Protein AF-Q96EV8-3-F1 (afdb_monomer_lite)

Radius of gyration: 51.18 Å; chains: 1; bounding box: 115×77×152 Å

Foldseek 3Di:
DVVVVVVVVVVVVVVVVVVVVCVVVVVVVVVVVVVVVVVVVVVVVVVVVVVVVVVVVVVVVVVVVVVVVVVVVVVVVVVVVVVVVVVVVVVVVVVVVVVVVVVVVVVVVVVVVVVVVVVVVVVVQVVCCVVPVDGDPPPPDDPPPDDPPPPPPVVVVVVPPPPCPPPVVVVVCVVVVPDDDDPDDDDDDDDDDDDDDDDPDPDDDDPPPPPDDDDDDDDDDDDDDDDDDDDDDDDDDDDDDDDDDDDPPDPDDDDDDDDDDDDDDDDDDD

pLDDT: mean 75.16, std 22.06, range [35.84, 98.81]

Sequence (270 aa):
MLSAHWEKKKTSLVELQEQLQQLPALIADLESMTANLTHLEASFEEVENNLLHLEDLCGQCELERCKHMQSQQLENYKKNKRKELETFKAELDAEHAQKVLEMEHTQQMKLKERQKFFEEAFQQDMEQYLSTGYLQIAERREPIGSMSSMEVNVDMLEQMDLMDISDQEALDVFLNSGGEENTVLSPALGPESSTCQNEITLQVPNPSELRAKPPSSSSTCTDSATRDISEGGESPVVQSDEEEVQVDTALATSHTDREATPDGGEDSDS

Structure (mmCIF, N/CA/C/O backbone):
data_AF-Q96EV8-3-F1
#
_entry.id   AF-Q96EV8-3-F1
#
loop_
_atom_site.group_PDB
_atom_site.id
_atom_site.type_symbol
_atom_site.label_atom_id
_atom_site.label_alt_id
_atom_site.label_comp_id
_atom_site.label_asym_id
_atom_site.label_entity_id
_atom_site.label_seq_id
_atom_site.pdbx_PDB_ins_code
_atom_site.Cartn_x
_atom_site.Cartn_y
_atom_site.Cartn_z
_atom_site.occupancy
_atom_site.B_iso_or_equiv
_atom_site.auth_seq_id
_atom_site.auth_comp_id
_atom_site.auth_asym_id
_atom_site.auth_atom_id
_atom_site.pdbx_PDB_model_num
ATOM 1 N N . MET A 1 1 ? -58.412 -33.017 81.150 1.00 66.38 1 MET A N 1
ATOM 2 C CA . MET A 1 1 ? -58.310 -33.038 79.671 1.00 66.38 1 MET A CA 1
ATOM 3 C C . MET A 1 1 ? -58.555 -31.663 79.048 1.00 66.38 1 MET A C 1
ATOM 5 O O . MET A 1 1 ? -57.643 -31.191 78.388 1.00 66.38 1 MET A O 1
ATOM 9 N N . LEU A 1 2 ? -59.704 -30.996 79.266 1.00 76.00 2 LEU A N 1
ATOM 10 C CA . LEU A 1 2 ? -60.030 -29.711 78.604 1.00 76.00 2 LEU A CA 1
ATOM 11 C C . LEU A 1 2 ? -58.926 -28.637 78.674 1.00 76.00 2 LEU A C 1
ATOM 13 O O . LEU A 1 2 ? -58.671 -27.983 77.669 1.00 76.00 2 LEU A O 1
ATOM 17 N N . SER A 1 3 ? -58.256 -28.473 79.819 1.00 83.25 3 SER A N 1
ATOM 18 C CA . SER A 1 3 ? -57.175 -27.490 80.000 1.00 83.25 3 SER A CA 1
ATOM 19 C C . SER A 1 3 ? -56.029 -27.653 78.996 1.00 83.25 3 SER A C 1
ATOM 21 O O . SER A 1 3 ? -55.632 -26.681 78.366 1.00 83.25 3 SER A O 1
ATOM 23 N N . ALA A 1 4 ? -55.552 -28.881 78.774 1.00 87.12 4 ALA A N 1
ATOM 24 C CA . ALA A 1 4 ? -54.474 -29.163 77.823 1.00 87.12 4 ALA A CA 1
ATOM 25 C C . ALA A 1 4 ? -54.881 -28.888 76.362 1.00 87.12 4 ALA A C 1
ATOM 27 O O . ALA A 1 4 ? -54.058 -28.453 75.562 1.00 87.12 4 ALA A O 1
ATOM 28 N N . HIS A 1 5 ? -56.156 -29.096 76.012 1.00 90.38 5 HIS A N 1
ATOM 29 C CA . HIS A 1 5 ? -56.683 -28.731 74.693 1.00 90.38 5 HIS A CA 1
ATOM 30 C C . HIS A 1 5 ? -56.767 -27.205 74.512 1.00 90.38 5 HIS A C 1
ATOM 32 O O . HIS A 1 5 ? -56.438 -26.701 73.439 1.00 90.38 5 HIS A O 1
ATOM 38 N N . TRP A 1 6 ? -57.173 -26.466 75.549 1.00 88.81 6 TRP A N 1
ATOM 39 C CA . TRP A 1 6 ? -57.206 -25.001 75.512 1.00 88.81 6 TRP A CA 1
ATOM 40 C C . TRP A 1 6 ? -55.812 -24.382 75.432 1.00 88.81 6 TRP A C 1
ATOM 42 O O . TRP A 1 6 ? -55.598 -23.524 74.580 1.00 88.81 6 TRP A O 1
ATOM 52 N N . GLU A 1 7 ? -54.852 -24.857 76.229 1.00 91.88 7 GLU A N 1
ATOM 53 C CA . GLU A 1 7 ? -53.462 -24.401 76.121 1.00 91.88 7 GLU A CA 1
ATOM 54 C C . GLU A 1 7 ? -52.861 -24.748 74.752 1.00 91.88 7 GLU A C 1
ATOM 56 O O . GLU A 1 7 ? -52.291 -23.865 74.124 1.00 91.88 7 GLU A O 1
ATOM 61 N N . LYS A 1 8 ? -53.097 -25.949 74.194 1.00 92.75 8 LYS A N 1
ATOM 62 C CA . LYS A 1 8 ? -52.648 -26.268 72.823 1.00 92.75 8 LYS A CA 1
ATOM 63 C C . LYS A 1 8 ? -53.270 -25.354 71.755 1.00 92.75 8 LYS A C 1
ATOM 65 O O . LYS A 1 8 ? -52.592 -24.971 70.810 1.00 92.75 8 LYS A O 1
ATOM 70 N N . LYS A 1 9 ? -54.551 -24.980 71.879 1.00 92.50 9 LYS A N 1
ATOM 71 C CA . LYS A 1 9 ? -55.158 -23.997 70.959 1.00 92.50 9 LYS A CA 1
ATOM 72 C C . LYS A 1 9 ? -54.581 -22.591 71.135 1.00 92.50 9 LYS A C 1
ATOM 74 O O . LYS A 1 9 ? -54.498 -21.854 70.159 1.00 92.50 9 LYS A O 1
ATOM 79 N N . LYS A 1 10 ? -54.192 -22.226 72.356 1.00 92.81 10 LYS A N 1
ATOM 80 C CA . LYS A 1 10 ? -53.565 -20.944 72.686 1.00 92.81 10 LYS A CA 1
ATOM 81 C C . LYS A 1 10 ? -52.127 -20.863 72.170 1.00 92.81 10 LYS A C 1
ATOM 83 O O . LYS A 1 10 ? -51.798 -19.844 71.575 1.00 92.81 10 LYS A O 1
ATOM 88 N N . THR A 1 11 ? -51.307 -21.912 72.306 1.00 93.94 11 THR A N 1
ATOM 89 C CA . THR A 1 11 ? -49.956 -21.918 71.710 1.00 93.94 11 THR A CA 1
ATOM 90 C C . THR A 1 11 ? -50.037 -21.823 70.193 1.00 93.94 11 THR A C 1
ATOM 92 O O . THR A 1 11 ? -49.449 -20.908 69.637 1.00 93.94 11 THR A O 1
ATOM 95 N N . SER A 1 12 ? -50.880 -22.622 69.527 1.00 94.19 12 SER A N 1
ATOM 96 C CA . SER A 1 12 ? -51.013 -22.541 68.064 1.00 94.19 12 SER A CA 1
ATOM 97 C C . SER A 1 12 ? -51.658 -21.256 67.535 1.00 94.19 12 SER A C 1
ATOM 99 O O . SER A 1 12 ? -51.466 -20.923 66.369 1.00 94.19 12 SER A O 1
ATOM 101 N N . LEU A 1 13 ? -52.371 -20.490 68.368 1.00 94.62 13 LEU A N 1
ATOM 102 C CA . LEU A 1 13 ? -52.785 -19.128 68.016 1.00 94.62 13 LEU A CA 1
ATOM 103 C C . LEU A 1 13 ? -51.623 -18.126 68.141 1.00 94.62 13 LEU A C 1
ATOM 105 O O . LEU A 1 13 ? -51.517 -17.232 67.309 1.00 94.62 13 LEU A O 1
ATOM 109 N N . VAL A 1 14 ? -50.748 -18.283 69.140 1.00 94.50 14 VAL A N 1
ATOM 110 C CA . VAL A 1 14 ? -49.535 -17.458 69.298 1.00 94.50 14 VAL A CA 1
ATOM 111 C C . VAL A 1 14 ? -48.507 -17.775 68.205 1.00 94.50 14 VAL A C 1
ATOM 113 O O . VAL A 1 14 ? -47.985 -16.848 67.600 1.00 94.50 14 VAL A O 1
ATOM 116 N N . GLU A 1 15 ? -48.294 -19.054 67.883 1.00 94.94 15 GLU A N 1
ATOM 117 C CA . GLU A 1 15 ? -47.466 -19.521 66.755 1.00 94.94 15 GLU A CA 1
ATOM 118 C C . GLU A 1 15 ? -47.944 -18.890 65.429 1.00 94.94 15 GLU A C 1
ATOM 120 O O . GLU A 1 15 ? -47.148 -18.345 64.666 1.00 94.94 15 GLU A O 1
ATOM 125 N N . LEU A 1 16 ? -49.262 -18.891 65.178 1.00 94.69 16 LEU A N 1
ATOM 126 C CA . LEU A 1 16 ? -49.857 -18.259 63.996 1.00 94.69 16 LEU A CA 1
ATOM 127 C C . LEU A 1 16 ? -49.739 -16.725 64.020 1.00 94.69 16 LEU A C 1
ATOM 129 O O . LEU A 1 16 ? -49.524 -16.114 62.975 1.00 94.69 16 LEU A O 1
ATOM 133 N N . GLN A 1 17 ? -49.871 -16.092 65.190 1.00 93.50 17 GLN A N 1
ATOM 134 C CA . GLN A 1 17 ? -49.680 -14.647 65.341 1.00 93.50 17 GLN A CA 1
ATOM 135 C C . GLN A 1 17 ? -48.226 -14.246 65.051 1.00 93.50 17 GLN A C 1
ATOM 137 O O . GLN A 1 17 ? -48.007 -13.251 64.366 1.00 93.50 17 GLN A O 1
ATOM 142 N N . GLU A 1 18 ? -47.247 -15.016 65.529 1.00 93.31 18 GLU A N 1
ATOM 143 C CA . GLU A 1 18 ? -45.822 -14.787 65.277 1.00 93.31 18 GLU A CA 1
ATOM 144 C C . GLU A 1 18 ? -45.497 -14.903 63.780 1.00 93.31 18 GLU A C 1
ATOM 146 O O . GLU A 1 18 ? -44.878 -14.003 63.214 1.00 93.31 18 GLU A O 1
ATOM 151 N N . GLN A 1 19 ? -46.008 -15.940 63.105 1.00 93.06 19 GLN A N 1
ATOM 152 C CA . GLN A 1 19 ? -45.899 -16.084 61.647 1.00 93.06 19 GLN A CA 1
ATOM 153 C C . GLN A 1 19 ? -46.538 -14.905 60.897 1.00 93.06 19 GLN A C 1
ATOM 155 O O . GLN A 1 19 ? -45.947 -14.360 59.965 1.00 93.06 19 GLN A O 1
ATOM 160 N N . LEU A 1 20 ? -47.728 -14.462 61.315 1.00 93.94 20 LEU A N 1
ATOM 161 C CA . LEU A 1 20 ? -48.423 -13.338 60.683 1.00 93.94 20 LEU A CA 1
ATOM 162 C C . LEU A 1 20 ? -47.726 -11.991 60.959 1.00 93.94 20 LEU A C 1
ATOM 164 O O . LEU A 1 20 ? -47.801 -11.081 60.136 1.00 93.94 20 LEU A O 1
ATOM 168 N N . GLN A 1 21 ? -46.980 -11.881 62.061 1.00 93.50 21 GLN A N 1
ATOM 169 C CA . GLN A 1 21 ? -46.144 -10.724 62.390 1.00 93.50 21 GLN A CA 1
ATOM 170 C C . GLN A 1 21 ? -44.820 -10.681 61.597 1.00 93.50 21 GLN A C 1
ATOM 172 O O . GLN A 1 21 ? -44.221 -9.613 61.492 1.00 93.50 21 GLN A O 1
ATOM 177 N N . GLN A 1 22 ? -44.390 -11.791 60.983 1.00 93.88 22 GLN A N 1
ATOM 178 C CA . GLN A 1 22 ? -43.258 -11.825 60.041 1.00 93.88 22 GLN A CA 1
ATOM 179 C C . GLN A 1 22 ? -43.651 -11.396 58.614 1.00 93.88 22 GLN A C 1
ATOM 181 O O . GLN A 1 22 ? -42.792 -10.969 57.843 1.00 93.88 22 GLN A O 1
ATOM 186 N N . LEU A 1 23 ? -44.942 -11.450 58.259 1.00 93.19 23 LEU A N 1
ATOM 187 C CA . LEU A 1 23 ? -45.432 -11.129 56.911 1.00 93.19 23 LEU A CA 1
ATOM 188 C C . LEU A 1 23 ? -45.020 -9.729 56.392 1.00 93.19 23 LEU A C 1
ATOM 190 O O . LEU A 1 23 ? -44.647 -9.647 55.224 1.00 93.19 23 LEU A O 1
ATOM 194 N N . PRO A 1 24 ? -45.010 -8.640 57.193 1.00 95.81 24 PRO A N 1
ATOM 195 C CA . PRO A 1 24 ? -44.548 -7.332 56.719 1.00 95.81 24 PRO A CA 1
ATOM 196 C C . PRO A 1 24 ? -43.056 -7.291 56.360 1.00 95.81 24 PRO A C 1
ATOM 198 O O . PRO A 1 24 ? -42.678 -6.545 55.463 1.00 95.81 24 PRO A O 1
ATOM 201 N N . ALA A 1 25 ? -42.215 -8.096 57.022 1.00 95.62 25 ALA A N 1
ATOM 202 C CA . ALA A 1 25 ? -40.797 -8.199 56.676 1.00 95.62 25 ALA A CA 1
ATOM 203 C C . ALA A 1 25 ? -40.619 -8.924 55.335 1.00 95.62 25 ALA A C 1
ATOM 205 O O . ALA A 1 25 ? -39.947 -8.408 54.452 1.00 95.62 25 ALA A O 1
ATOM 206 N N . LEU A 1 26 ? -41.331 -10.041 55.134 1.00 96.25 26 LEU A N 1
ATOM 207 C CA . LEU A 1 26 ? -41.343 -10.764 53.856 1.00 96.25 26 LEU A CA 1
ATOM 208 C C . LEU A 1 26 ? -41.847 -9.895 52.687 1.00 96.25 26 LEU A C 1
ATOM 210 O O . LEU A 1 26 ? -41.370 -10.042 51.564 1.00 96.25 26 LEU A O 1
ATOM 214 N N . ILE A 1 27 ? -42.798 -8.988 52.939 1.00 96.94 27 ILE A N 1
ATOM 215 C CA . ILE A 1 27 ? -43.254 -8.007 51.943 1.00 96.94 27 ILE A CA 1
ATOM 216 C C . ILE A 1 27 ? -42.141 -6.998 51.631 1.00 96.94 27 ILE A C 1
ATOM 218 O O . ILE A 1 27 ? -41.842 -6.803 50.459 1.00 96.94 27 ILE A O 1
ATOM 222 N N . ALA A 1 28 ? -41.477 -6.425 52.640 1.00 97.69 28 ALA A N 1
ATOM 223 C CA . ALA A 1 28 ? -40.367 -5.489 52.430 1.00 97.69 28 ALA A CA 1
ATOM 224 C C . ALA A 1 28 ? -39.162 -6.136 51.708 1.00 97.69 28 ALA A C 1
ATOM 226 O O . ALA A 1 28 ? -38.553 -5.511 50.838 1.00 97.69 28 ALA A O 1
ATOM 227 N N . ASP A 1 29 ? -38.852 -7.401 52.009 1.00 97.94 29 ASP A N 1
ATOM 228 C CA . ASP A 1 29 ? -37.825 -8.183 51.309 1.00 97.94 29 ASP A CA 1
ATOM 229 C C . ASP A 1 29 ? -38.204 -8.412 49.832 1.00 97.94 29 ASP A C 1
ATOM 231 O O . ASP A 1 29 ? -37.359 -8.301 48.942 1.00 97.94 29 ASP A O 1
ATOM 235 N N . LEU A 1 30 ? -39.486 -8.680 49.547 1.00 97.88 30 LEU A N 1
ATOM 236 C CA . LEU A 1 30 ? -40.006 -8.851 48.186 1.00 97.88 30 LEU A CA 1
ATOM 237 C C . LEU A 1 30 ? -40.039 -7.524 47.410 1.00 97.88 30 LEU A C 1
ATOM 239 O O . LEU A 1 30 ? -39.675 -7.499 46.234 1.00 97.88 30 LEU A O 1
ATOM 243 N N . GLU A 1 31 ? -40.415 -6.419 48.054 1.00 98.06 31 GLU A N 1
ATOM 244 C CA . GLU A 1 31 ? -40.346 -5.064 47.491 1.00 98.06 31 GLU A CA 1
ATOM 245 C C . GLU A 1 31 ? -38.894 -4.678 47.164 1.00 98.06 31 GLU A C 1
ATOM 247 O O . GLU A 1 31 ? -38.618 -4.203 46.060 1.00 98.06 31 GLU A O 1
ATOM 252 N N . SER A 1 32 ? -37.944 -4.972 48.060 1.00 98.31 32 SER A N 1
ATOM 253 C CA . SER A 1 32 ? -36.510 -4.769 47.815 1.00 98.31 32 SER A CA 1
ATOM 254 C C . SER A 1 32 ? -35.991 -5.641 46.667 1.00 98.31 32 SER A C 1
ATOM 256 O O . SER A 1 32 ? -35.314 -5.136 45.774 1.00 98.31 32 SER A O 1
ATOM 258 N N . MET A 1 33 ? -36.351 -6.928 46.629 1.00 98.25 33 MET A N 1
ATOM 259 C CA . MET A 1 33 ? -36.002 -7.828 45.524 1.00 98.25 33 MET A CA 1
ATOM 260 C C . MET A 1 33 ? -36.583 -7.346 44.185 1.00 98.25 33 MET A C 1
ATOM 262 O O . MET A 1 33 ? -35.906 -7.436 43.164 1.00 98.25 33 MET A O 1
ATOM 266 N N . THR A 1 34 ? -37.794 -6.784 44.191 1.00 98.25 34 THR A N 1
ATOM 267 C CA . THR A 1 34 ? -38.434 -6.206 42.997 1.00 98.25 34 THR A CA 1
ATOM 268 C C . THR A 1 34 ? -37.695 -4.952 42.522 1.00 98.25 34 THR A C 1
ATOM 270 O O . THR A 1 34 ? -37.415 -4.831 41.334 1.00 98.25 34 THR A O 1
ATOM 273 N N . ALA A 1 35 ? -37.309 -4.052 43.432 1.00 98.44 35 ALA A N 1
ATOM 274 C CA . ALA A 1 35 ? -36.514 -2.867 43.094 1.00 98.44 35 ALA A CA 1
ATOM 275 C C . ALA A 1 35 ? -35.108 -3.223 42.570 1.00 98.44 35 ALA A C 1
ATOM 277 O O . ALA A 1 35 ? -34.605 -2.592 41.641 1.00 98.44 35 ALA A O 1
ATOM 278 N N . ASN A 1 36 ? -34.481 -4.263 43.128 1.00 98.50 36 ASN A N 1
ATOM 279 C CA . ASN A 1 36 ? -33.204 -4.779 42.633 1.00 98.50 36 ASN A CA 1
ATOM 280 C C . ASN A 1 36 ? -33.344 -5.387 41.227 1.00 98.50 36 ASN A C 1
ATOM 282 O O . ASN A 1 36 ? -32.441 -5.223 40.409 1.00 98.50 36 ASN A O 1
ATOM 286 N N . LEU A 1 37 ? -34.465 -6.059 40.931 1.00 98.31 37 LEU A N 1
ATOM 287 C CA . LEU A 1 37 ? -34.742 -6.598 39.599 1.00 98.31 37 LEU A CA 1
ATOM 288 C C . LEU A 1 37 ? -34.921 -5.479 38.565 1.00 98.31 37 LEU A C 1
ATOM 290 O O . LEU A 1 37 ? -34.265 -5.528 37.532 1.00 98.31 37 LEU A O 1
ATOM 294 N N . THR A 1 38 ? -35.708 -4.439 38.857 1.00 98.06 38 THR A N 1
ATOM 295 C CA . THR A 1 38 ? -35.917 -3.330 37.905 1.00 98.06 38 THR A CA 1
ATOM 296 C C . THR A 1 38 ? -34.657 -2.493 37.671 1.00 98.06 38 THR A C 1
ATOM 298 O O . THR A 1 38 ? -34.423 -2.029 36.556 1.00 98.06 38 THR A O 1
ATOM 301 N N . HIS A 1 39 ? -33.789 -2.345 38.680 1.00 98.50 39 HIS A N 1
ATOM 302 C CA . HIS A 1 39 ? -32.448 -1.782 38.480 1.00 98.50 39 HIS A CA 1
ATOM 303 C C . HIS A 1 39 ? -31.584 -2.688 37.587 1.00 98.50 39 HIS A C 1
ATOM 305 O O . HIS A 1 39 ? -30.839 -2.196 36.738 1.00 98.50 39 HIS A O 1
ATOM 311 N N . LEU A 1 40 ? -31.639 -4.007 37.787 1.00 98.56 40 LEU A N 1
ATOM 312 C CA . LEU A 1 40 ? -30.861 -4.959 36.998 1.00 98.56 40 LEU A CA 1
ATOM 313 C C . LEU A 1 40 ? -31.311 -4.963 35.527 1.00 98.56 40 LEU A C 1
ATOM 315 O O . LEU A 1 40 ? -30.459 -4.907 34.643 1.00 98.56 40 LEU A O 1
ATOM 319 N N . GLU A 1 41 ? -32.621 -4.938 35.274 1.00 98.38 41 GLU A N 1
ATOM 320 C CA . GLU A 1 41 ? -33.228 -4.790 33.943 1.00 98.38 41 GLU A CA 1
ATOM 321 C C . GLU A 1 41 ? -32.722 -3.522 33.232 1.00 98.38 41 GLU A C 1
ATOM 323 O O . GLU A 1 41 ? -32.172 -3.620 32.136 1.00 98.38 41 GLU A O 1
ATOM 328 N N . ALA A 1 42 ? -32.785 -2.356 33.888 1.00 98.44 42 ALA A N 1
ATOM 329 C CA . ALA A 1 42 ? -32.265 -1.103 33.329 1.00 98.44 42 ALA A CA 1
ATOM 330 C C . ALA A 1 42 ? -30.745 -1.146 33.059 1.00 98.44 42 ALA A C 1
ATOM 332 O O . ALA A 1 42 ? -30.272 -0.604 32.061 1.00 98.44 42 ALA A O 1
ATOM 333 N N . SER A 1 43 ? -29.965 -1.822 33.913 1.00 98.56 43 SER A N 1
ATOM 334 C CA . SER A 1 43 ? -28.519 -1.981 33.688 1.00 98.56 43 SER A CA 1
ATOM 335 C C . SER A 1 43 ? -28.182 -2.949 32.546 1.00 98.56 43 SER A C 1
ATOM 337 O O . SER A 1 43 ? -27.147 -2.788 31.903 1.00 98.56 43 SER A O 1
ATOM 339 N N . PHE A 1 44 ? -29.051 -3.923 32.247 1.00 98.62 44 PHE A N 1
ATOM 340 C CA . PHE A 1 44 ? -28.909 -4.744 31.045 1.00 98.62 44 PHE A CA 1
ATOM 341 C C . PHE A 1 44 ? -29.250 -3.946 29.784 1.00 98.62 44 PHE A C 1
ATOM 343 O O . PHE A 1 44 ? -28.488 -4.021 28.825 1.00 98.62 44 PHE A O 1
ATOM 350 N N . GLU A 1 45 ? -30.298 -3.116 29.805 1.00 98.44 45 GLU A N 1
ATOM 351 C CA . GLU A 1 45 ? -30.620 -2.203 28.696 1.00 98.44 45 GLU A CA 1
ATOM 352 C C . GLU A 1 45 ? -29.452 -1.237 28.401 1.00 98.44 45 GLU A C 1
ATOM 354 O O . GLU A 1 45 ? -29.089 -1.035 27.240 1.00 98.44 45 GLU A O 1
ATOM 359 N N . GLU A 1 46 ? -28.785 -0.698 29.429 1.00 98.62 46 GLU A N 1
ATOM 360 C CA . GLU A 1 46 ? -27.565 0.108 29.253 1.00 98.62 46 GLU A CA 1
ATOM 361 C C . GLU A 1 46 ? -26.419 -0.700 28.608 1.00 98.62 46 GLU A C 1
ATOM 363 O O . GLU A 1 46 ? -25.747 -0.208 27.698 1.00 98.62 46 GLU A O 1
ATOM 368 N N . VAL A 1 47 ? -26.190 -1.945 29.038 1.00 98.81 47 VAL A N 1
ATOM 369 C CA . VAL A 1 47 ? -25.141 -2.816 28.472 1.00 98.81 47 VAL A CA 1
ATOM 370 C C . VAL A 1 47 ? -25.445 -3.217 27.025 1.00 98.81 47 VAL A C 1
ATOM 372 O O . VAL A 1 47 ? -24.528 -3.232 26.204 1.00 98.81 47 VAL A O 1
ATOM 375 N N . GLU A 1 48 ? -26.705 -3.489 26.682 1.00 98.56 48 GLU A N 1
ATOM 376 C CA . GLU A 1 48 ? -27.129 -3.788 25.309 1.00 98.56 48 GLU A CA 1
ATOM 377 C C . GLU A 1 48 ? -26.909 -2.582 24.385 1.00 98.56 48 GLU A C 1
ATOM 379 O O . GLU A 1 48 ? -26.266 -2.721 23.345 1.00 98.56 48 GLU A O 1
ATOM 384 N N . ASN A 1 49 ? -27.322 -1.376 24.794 1.00 98.62 49 ASN A N 1
ATOM 385 C CA . ASN A 1 49 ? -27.067 -0.148 24.027 1.00 98.62 49 ASN A CA 1
ATOM 386 C C . ASN A 1 49 ? -25.560 0.119 23.826 1.00 98.62 49 ASN A C 1
ATOM 388 O O . ASN A 1 49 ? -25.132 0.479 22.727 1.00 98.62 49 ASN A O 1
ATOM 392 N N . ASN A 1 50 ? -24.735 -0.104 24.857 1.00 98.75 50 ASN A N 1
ATOM 393 C CA . ASN A 1 50 ? -23.276 0.005 24.741 1.00 98.75 50 ASN A CA 1
ATOM 394 C C . ASN A 1 50 ? -22.672 -1.053 23.796 1.00 98.75 50 ASN A C 1
ATOM 396 O O . ASN A 1 50 ? -21.680 -0.768 23.123 1.00 98.75 50 ASN A O 1
ATOM 400 N N . LEU A 1 51 ? -23.256 -2.254 23.722 1.00 98.81 51 LEU A N 1
ATOM 401 C CA . LEU A 1 51 ? -22.808 -3.314 22.816 1.00 98.81 51 LEU A CA 1
ATOM 402 C C . LEU A 1 51 ? -23.139 -2.996 21.350 1.00 98.81 51 LEU A C 1
ATOM 404 O O . LEU A 1 51 ? -22.269 -3.179 20.500 1.00 98.81 51 LEU A O 1
ATOM 408 N N . LEU A 1 52 ? -24.330 -2.456 21.059 1.00 98.56 52 LEU A N 1
ATOM 409 C CA . LEU A 1 52 ? -24.677 -1.970 19.714 1.00 98.56 52 LEU A CA 1
ATOM 410 C C . LEU A 1 52 ? -23.724 -0.849 19.267 1.00 98.56 52 LEU A C 1
ATOM 412 O O . LEU A 1 52 ? -23.166 -0.905 18.174 1.00 98.56 52 LEU A O 1
ATOM 416 N N . HIS A 1 53 ? -23.463 0.133 20.136 1.00 98.56 53 HIS A N 1
ATOM 417 C CA . HIS A 1 53 ? -22.519 1.215 19.838 1.00 98.56 53 HIS A CA 1
ATOM 418 C C . HIS A 1 53 ? -21.082 0.701 19.604 1.00 98.56 53 HIS A C 1
ATOM 420 O O . HIS A 1 53 ? -20.354 1.239 18.769 1.00 98.56 53 HIS A O 1
ATOM 426 N N . LEU A 1 54 ? -20.664 -0.364 20.298 1.00 98.56 54 LEU A N 1
ATOM 427 C CA . LEU A 1 54 ? -19.377 -1.018 20.047 1.00 98.56 54 LEU A CA 1
ATOM 428 C C . LEU A 1 54 ? -19.345 -1.737 18.686 1.00 98.56 54 LEU A C 1
ATOM 430 O O . LEU A 1 54 ? -18.326 -1.668 18.000 1.00 98.56 54 LEU A O 1
ATOM 434 N N . GLU A 1 55 ? -20.439 -2.385 18.275 1.00 98.56 55 GLU A N 1
ATOM 435 C CA . GLU A 1 55 ? -20.571 -3.005 16.949 1.00 98.56 55 GLU A CA 1
ATOM 436 C C . GLU A 1 55 ? -20.487 -1.953 15.825 1.00 98.56 55 GLU A C 1
ATOM 438 O O . GLU A 1 55 ? -19.701 -2.125 14.888 1.00 98.56 55 GLU A O 1
ATOM 443 N N . ASP A 1 56 ? -21.173 -0.813 15.975 1.00 98.44 56 ASP A N 1
ATOM 444 C CA . ASP A 1 56 ? -21.076 0.336 15.060 1.00 98.44 56 ASP A CA 1
ATOM 445 C C . ASP A 1 56 ? -19.637 0.877 14.948 1.00 98.44 56 ASP A C 1
ATOM 447 O O . ASP A 1 56 ? -19.151 1.145 13.843 1.00 98.44 56 ASP A O 1
ATOM 451 N N . LEU A 1 57 ? -18.925 1.027 16.073 1.00 98.69 57 LEU A N 1
ATOM 452 C CA . LEU A 1 57 ? -17.525 1.477 16.082 1.00 98.69 57 LEU A CA 1
ATOM 453 C C . LEU A 1 57 ? -16.582 0.458 15.427 1.00 98.69 57 LEU A C 1
ATOM 455 O O . LEU A 1 57 ? -15.655 0.848 14.710 1.00 98.69 57 LEU A O 1
ATOM 459 N N . CYS A 1 58 ? -16.813 -0.841 15.634 1.00 98.50 58 CYS A N 1
ATOM 460 C CA . CYS A 1 58 ? -16.073 -1.899 14.949 1.00 98.50 58 CYS A CA 1
ATOM 461 C C . CYS A 1 58 ? -16.298 -1.842 13.430 1.00 98.50 58 CYS A C 1
ATOM 463 O O . CYS A 1 58 ? -15.319 -1.842 12.679 1.00 98.50 58 CYS A O 1
ATOM 465 N N . GLY A 1 59 ? -17.547 -1.701 12.975 1.00 98.38 59 GLY A N 1
ATOM 466 C CA . GLY A 1 59 ? -17.881 -1.556 11.553 1.00 98.38 59 GLY A CA 1
ATOM 467 C C . GLY A 1 59 ? -17.226 -0.331 10.903 1.00 98.38 59 GLY A C 1
ATOM 468 O O . GLY A 1 59 ? -16.642 -0.437 9.822 1.00 98.38 59 GLY A O 1
ATOM 469 N N . GLN A 1 60 ? -17.233 0.819 11.585 1.00 98.62 60 GLN A N 1
ATOM 470 C CA . GLN A 1 60 ? -16.551 2.039 11.125 1.00 98.62 60 GLN A CA 1
ATOM 471 C C . GLN A 1 60 ? -15.025 1.863 11.039 1.00 98.62 60 GLN A C 1
ATOM 473 O O . GLN A 1 60 ? -14.403 2.281 10.058 1.00 98.62 60 GLN A O 1
ATOM 478 N N . CYS A 1 61 ? -14.416 1.205 12.030 1.00 98.31 61 CYS A N 1
ATOM 479 C CA . CYS A 1 61 ? -12.982 0.911 12.047 1.00 98.31 61 CYS A CA 1
ATOM 480 C C . CYS A 1 61 ? -12.573 -0.018 10.889 1.00 98.31 61 CYS A C 1
ATOM 482 O O . CYS A 1 61 ? -11.569 0.223 10.212 1.00 98.31 61 CYS A O 1
ATOM 484 N N . GLU A 1 62 ? -13.369 -1.053 10.602 1.00 98.38 62 GLU A N 1
ATOM 485 C CA . GLU A 1 62 ? -13.123 -1.936 9.460 1.00 98.38 62 GLU A CA 1
ATOM 486 C C . GLU A 1 62 ? -13.324 -1.237 8.112 1.00 98.38 62 GLU A C 1
ATOM 488 O O . GLU A 1 62 ? -12.524 -1.456 7.198 1.00 98.38 62 GLU A O 1
ATOM 493 N N . LEU A 1 63 ? -14.320 -0.354 7.992 1.00 98.38 63 LEU A N 1
ATOM 494 C CA . LEU A 1 63 ? -14.559 0.437 6.783 1.00 98.38 63 LEU A CA 1
ATOM 495 C C . LEU A 1 63 ? -13.371 1.355 6.455 1.00 98.38 63 LEU A C 1
ATOM 497 O O . LEU A 1 63 ? -12.852 1.307 5.336 1.00 98.38 63 LEU A O 1
ATOM 501 N N . GLU A 1 64 ? -12.887 2.142 7.422 1.00 98.56 64 GLU A N 1
ATOM 502 C CA . GLU A 1 64 ? -11.718 3.011 7.217 1.00 98.56 64 GLU A CA 1
ATOM 503 C C . GLU A 1 64 ? -10.436 2.200 6.961 1.00 98.56 64 GLU A C 1
ATOM 505 O O . GLU A 1 64 ? -9.637 2.574 6.099 1.00 98.56 64 GLU A O 1
ATOM 510 N N . ARG A 1 65 ? -10.263 1.0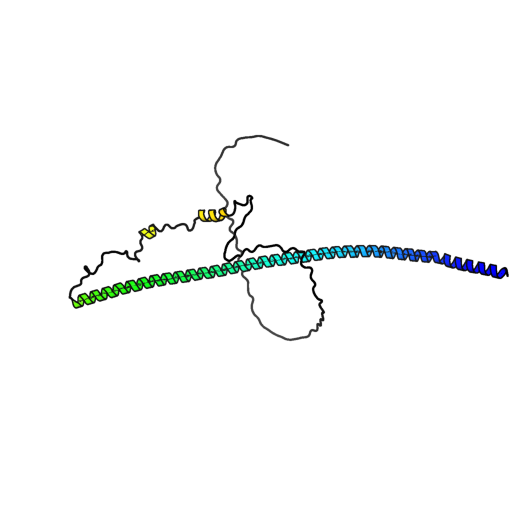36 7.606 1.00 98.50 65 ARG A N 1
ATOM 511 C CA . ARG A 1 65 ? -9.153 0.107 7.315 1.00 98.50 65 ARG A CA 1
ATOM 512 C C . ARG A 1 65 ? -9.190 -0.396 5.866 1.00 98.50 65 ARG A C 1
ATOM 514 O O . ARG A 1 65 ? -8.148 -0.439 5.210 1.00 98.50 65 ARG A O 1
ATOM 521 N N . CYS A 1 66 ? -10.363 -0.766 5.353 1.00 98.44 66 CYS A N 1
ATOM 522 C CA . CYS A 1 66 ? -10.536 -1.226 3.971 1.00 98.44 66 CYS A CA 1
ATOM 523 C C . CYS A 1 66 ? -10.307 -0.095 2.954 1.00 98.44 66 CYS A C 1
ATOM 525 O O . CYS A 1 66 ? -9.575 -0.278 1.982 1.00 98.44 66 CYS A O 1
ATOM 527 N N . LYS A 1 67 ? -10.847 1.098 3.221 1.00 98.62 67 LYS A N 1
ATOM 528 C CA . LYS A 1 67 ? -10.634 2.326 2.436 1.00 98.62 67 LYS A CA 1
ATOM 529 C C . LYS A 1 67 ? -9.155 2.733 2.383 1.00 98.62 67 LYS A C 1
ATOM 531 O O . LYS A 1 67 ? -8.642 3.042 1.308 1.00 98.62 67 LYS A O 1
ATOM 536 N N . HIS A 1 68 ? -8.444 2.679 3.512 1.00 98.50 68 HIS A N 1
ATOM 537 C CA . HIS A 1 68 ? -7.003 2.944 3.567 1.00 98.50 68 HIS A CA 1
ATOM 538 C C . HIS A 1 68 ? -6.203 1.916 2.751 1.00 98.50 68 HIS A C 1
ATOM 540 O O . HIS A 1 68 ? -5.354 2.303 1.948 1.00 98.50 68 HIS A O 1
ATOM 546 N N . MET A 1 69 ? -6.521 0.622 2.887 1.00 98.56 69 MET A N 1
ATOM 547 C CA . MET A 1 69 ? -5.903 -0.455 2.103 1.00 98.56 69 MET A CA 1
ATOM 548 C C . MET A 1 69 ? -6.099 -0.250 0.591 1.00 98.56 69 MET A C 1
ATOM 550 O O . MET A 1 69 ? -5.135 -0.322 -0.168 1.00 98.56 69 MET A O 1
ATOM 554 N N . GLN A 1 70 ? -7.320 0.069 0.148 1.00 98.50 70 GLN A N 1
ATOM 555 C CA . GLN A 1 70 ? -7.619 0.328 -1.264 1.00 98.50 70 GLN A CA 1
ATOM 556 C C . GLN A 1 70 ? -6.883 1.573 -1.791 1.00 98.50 70 GLN A C 1
ATOM 558 O O . GLN A 1 70 ? -6.337 1.549 -2.895 1.00 98.50 70 GLN A O 1
ATOM 563 N N . SER A 1 71 ? -6.816 2.644 -0.992 1.00 98.25 71 SER A N 1
ATOM 564 C CA . SER A 1 71 ? -6.064 3.858 -1.332 1.00 98.25 71 SER A CA 1
ATOM 565 C C . SER A 1 71 ? -4.568 3.563 -1.508 1.00 98.25 71 SER A C 1
ATOM 567 O O . SER A 1 71 ? -3.981 3.912 -2.532 1.00 98.25 71 SER A O 1
ATOM 569 N N . GLN A 1 72 ? -3.969 2.819 -0.571 1.00 98.56 72 GLN A N 1
ATOM 570 C CA . GLN A 1 72 ? -2.567 2.399 -0.635 1.00 98.56 72 GLN A CA 1
ATOM 571 C C . GLN A 1 72 ? -2.286 1.468 -1.829 1.00 98.56 72 GLN A C 1
ATOM 573 O O . GLN A 1 72 ? -1.235 1.577 -2.464 1.00 98.56 72 GLN A O 1
ATOM 578 N N . GLN A 1 73 ? -3.210 0.568 -2.178 1.00 98.50 73 GLN A N 1
ATOM 579 C CA . GLN A 1 73 ? -3.101 -0.261 -3.386 1.00 98.50 73 GLN A CA 1
ATOM 580 C C . GLN A 1 73 ? -3.103 0.595 -4.661 1.00 98.50 73 GLN A C 1
ATOM 582 O O . GLN A 1 73 ? -2.254 0.398 -5.533 1.00 98.50 73 GLN A O 1
ATOM 587 N N . LEU A 1 74 ? -3.999 1.584 -4.754 1.00 98.50 74 LEU A N 1
ATOM 588 C CA . LEU A 1 74 ? -4.075 2.499 -5.896 1.00 98.50 74 LEU A CA 1
ATOM 589 C C . LEU A 1 74 ? -2.842 3.413 -6.000 1.00 98.50 74 LEU A C 1
ATOM 591 O O . LEU A 1 74 ? -2.351 3.653 -7.105 1.00 98.50 74 LEU A O 1
ATOM 595 N N . GLU A 1 75 ? -2.313 3.902 -4.875 1.00 98.50 75 GLU A N 1
ATOM 596 C CA . GLU A 1 75 ? -1.068 4.677 -4.844 1.00 98.50 75 GLU A CA 1
ATOM 597 C C . GLU A 1 75 ? 0.119 3.831 -5.325 1.00 98.50 75 GLU A C 1
ATOM 599 O O . GLU A 1 75 ? 0.854 4.253 -6.220 1.00 98.50 75 GLU A O 1
ATOM 604 N N . ASN A 1 76 ? 0.266 2.606 -4.806 1.00 98.50 76 ASN A N 1
ATOM 605 C CA . ASN A 1 76 ? 1.315 1.677 -5.228 1.00 98.50 76 ASN A CA 1
ATOM 606 C C . ASN A 1 76 ? 1.204 1.318 -6.717 1.00 98.50 76 ASN A C 1
ATOM 608 O O . ASN A 1 76 ? 2.221 1.306 -7.409 1.00 98.50 76 ASN A O 1
ATOM 612 N N . TYR A 1 77 ? -0.007 1.110 -7.245 1.00 98.75 77 TYR A N 1
ATOM 613 C CA . TYR A 1 77 ? -0.225 0.892 -8.678 1.00 98.75 77 TYR A CA 1
ATOM 614 C C . TYR A 1 77 ? 0.219 2.103 -9.517 1.00 98.75 77 TYR A C 1
ATOM 616 O O . TYR A 1 77 ? 1.016 1.955 -10.446 1.00 98.75 77 TYR A O 1
ATOM 624 N N . LYS A 1 78 ? -0.204 3.322 -9.145 1.00 98.69 78 LYS A N 1
ATOM 625 C CA . LYS A 1 78 ? 0.228 4.576 -9.798 1.00 98.69 78 LYS A CA 1
ATOM 626 C C . LYS A 1 78 ? 1.743 4.802 -9.697 1.00 98.69 78 LYS A C 1
ATOM 628 O O . LYS A 1 78 ? 2.352 5.362 -10.607 1.00 98.69 78 LYS A O 1
ATOM 633 N N . LYS A 1 79 ? 2.369 4.383 -8.596 1.00 98.62 79 LYS A N 1
ATOM 634 C CA . LYS A 1 79 ? 3.822 4.448 -8.374 1.00 98.62 79 LYS A CA 1
ATOM 635 C C . LYS A 1 79 ? 4.572 3.434 -9.239 1.00 98.62 79 LYS A C 1
ATOM 637 O O . LYS A 1 79 ? 5.602 3.787 -9.804 1.00 98.62 79 LYS A O 1
ATOM 642 N N . ASN A 1 80 ? 4.040 2.221 -9.400 1.00 98.50 80 ASN A N 1
ATOM 643 C CA . ASN A 1 80 ? 4.609 1.211 -10.290 1.00 98.50 80 ASN A CA 1
ATOM 644 C C . ASN A 1 80 ? 4.508 1.640 -11.757 1.00 98.50 80 ASN A C 1
ATOM 646 O O . ASN A 1 80 ? 5.517 1.638 -12.451 1.00 98.50 80 ASN A O 1
ATOM 650 N N . LYS A 1 81 ? 3.330 2.091 -12.210 1.00 98.69 81 LYS A N 1
ATOM 651 C CA . LYS A 1 81 ? 3.134 2.536 -13.600 1.00 98.69 81 LYS A CA 1
ATOM 652 C C . LYS A 1 81 ? 3.994 3.745 -13.976 1.00 98.69 81 LYS A C 1
ATOM 654 O O . LYS A 1 81 ? 4.480 3.796 -15.098 1.00 98.69 81 LYS A O 1
ATOM 659 N N . ARG A 1 82 ? 4.261 4.675 -13.047 1.00 98.44 82 ARG A N 1
ATOM 660 C CA . ARG A 1 82 ? 5.243 5.753 -13.282 1.00 98.44 82 ARG A CA 1
ATOM 661 C C . ARG A 1 82 ? 6.660 5.217 -13.506 1.00 98.44 82 ARG A C 1
ATOM 663 O O . ARG A 1 82 ? 7.287 5.620 -14.475 1.00 98.44 82 ARG A O 1
ATOM 670 N N . LYS A 1 83 ? 7.126 4.278 -12.673 1.00 98.56 83 LYS A N 1
ATOM 671 C CA . LYS A 1 83 ? 8.441 3.633 -12.854 1.00 98.56 83 LYS A CA 1
ATOM 672 C C . LYS A 1 83 ? 8.539 2.846 -14.160 1.00 98.56 83 LYS A C 1
ATOM 674 O O . LYS A 1 83 ? 9.567 2.885 -14.811 1.00 98.56 83 LYS A O 1
ATOM 679 N N . GLU A 1 84 ? 7.473 2.145 -14.530 1.00 98.38 84 GLU A N 1
ATOM 680 C CA . GLU A 1 84 ? 7.386 1.342 -15.755 1.00 98.38 84 GLU A CA 1
ATOM 681 C C . GLU A 1 84 ? 7.489 2.215 -17.021 1.00 98.38 84 GLU A C 1
ATOM 683 O O . GLU A 1 84 ? 8.191 1.862 -17.967 1.00 98.38 84 GLU A O 1
ATOM 688 N N . LEU A 1 85 ? 6.860 3.398 -17.005 1.00 98.38 85 LEU A N 1
ATOM 689 C CA . LEU A 1 85 ? 7.001 4.415 -18.055 1.00 98.38 85 LEU A CA 1
ATOM 690 C C . LEU A 1 85 ? 8.396 5.062 -18.062 1.00 98.38 85 LEU A C 1
ATOM 692 O O . LEU A 1 85 ? 8.941 5.320 -19.131 1.00 98.38 85 LEU A O 1
ATOM 696 N N . GLU A 1 86 ? 8.982 5.308 -16.889 1.00 98.38 86 GLU A N 1
ATOM 697 C CA . GLU A 1 86 ? 10.343 5.841 -16.737 1.00 98.38 86 GLU A CA 1
ATOM 698 C C . GLU A 1 86 ? 11.398 4.869 -17.296 1.00 98.38 86 GLU A C 1
ATOM 700 O O . GLU A 1 86 ? 12.267 5.290 -18.061 1.00 98.38 86 GLU A O 1
ATOM 705 N N . THR A 1 87 ? 11.281 3.566 -17.007 1.00 98.38 87 THR A N 1
ATOM 706 C CA . THR A 1 87 ? 12.156 2.532 -17.585 1.00 98.38 87 THR A CA 1
ATOM 707 C C . THR A 1 87 ? 11.949 2.382 -19.086 1.00 98.38 87 THR A C 1
ATOM 709 O O . THR A 1 87 ? 12.931 2.396 -19.819 1.00 98.38 87 THR A O 1
ATOM 712 N N . PHE A 1 88 ? 10.700 2.324 -19.566 1.00 98.12 88 PHE A N 1
ATOM 713 C CA . PHE A 1 88 ? 10.423 2.206 -21.002 1.00 98.12 88 PHE A CA 1
ATOM 714 C C . PHE A 1 88 ? 10.955 3.411 -21.793 1.00 98.12 88 PHE A C 1
ATOM 716 O O . PHE A 1 88 ? 11.528 3.245 -22.868 1.00 98.12 88 PHE A O 1
ATOM 723 N N . LYS A 1 89 ? 10.834 4.628 -21.241 1.00 98.50 89 LYS A N 1
ATOM 724 C CA . LYS A 1 89 ? 11.438 5.821 -21.840 1.00 98.50 89 LYS A CA 1
ATOM 725 C C . LYS A 1 89 ? 12.964 5.707 -21.892 1.00 98.50 89 LYS A C 1
ATOM 727 O O . LYS A 1 89 ? 13.540 5.953 -22.944 1.00 98.50 89 LYS A O 1
ATOM 732 N N . ALA A 1 90 ? 13.613 5.326 -20.791 1.00 98.56 90 ALA A N 1
ATOM 733 C CA . ALA A 1 90 ? 15.071 5.194 -20.745 1.00 98.56 90 ALA A CA 1
ATOM 734 C C . ALA A 1 90 ? 15.603 4.109 -21.704 1.00 98.56 90 ALA A C 1
ATOM 736 O O . ALA A 1 90 ? 16.665 4.284 -22.299 1.00 98.56 90 ALA A O 1
ATOM 737 N N . GLU A 1 91 ? 14.858 3.015 -21.887 1.00 98.50 91 GLU A N 1
ATOM 738 C CA . GLU A 1 91 ? 15.151 1.967 -22.871 1.00 98.50 91 GLU A CA 1
ATOM 739 C C . GLU A 1 91 ? 15.018 2.490 -24.312 1.00 98.50 91 GLU A C 1
ATOM 741 O O . GLU A 1 91 ? 15.922 2.279 -25.121 1.00 98.50 91 GLU A O 1
ATOM 746 N N . LEU A 1 92 ? 13.954 3.241 -24.620 1.00 98.12 92 LEU A N 1
ATOM 747 C CA . LEU A 1 92 ? 13.727 3.835 -25.944 1.00 98.12 92 LEU A CA 1
ATOM 748 C C . LEU A 1 92 ? 14.747 4.938 -26.287 1.00 98.12 92 LEU A C 1
ATOM 750 O O . LEU A 1 92 ? 15.266 4.971 -27.405 1.00 98.12 92 LEU A O 1
ATOM 754 N N . ASP A 1 93 ? 15.076 5.809 -25.328 1.00 98.44 93 ASP A N 1
ATOM 755 C CA . ASP A 1 93 ? 16.116 6.838 -25.471 1.00 98.44 93 ASP A CA 1
ATOM 756 C C . ASP A 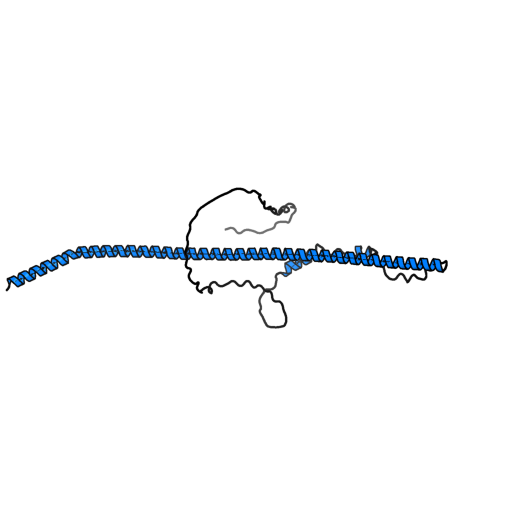1 93 ? 17.493 6.187 -25.740 1.00 98.44 93 ASP A C 1
ATOM 758 O O . ASP A 1 93 ? 18.274 6.684 -26.560 1.00 98.44 93 ASP A O 1
ATOM 762 N N . ALA A 1 94 ? 17.779 5.040 -25.107 1.00 98.56 94 ALA A N 1
ATOM 763 C CA . ALA A 1 94 ? 19.002 4.267 -25.327 1.00 98.56 94 ALA A CA 1
ATOM 764 C C . ALA A 1 94 ? 19.025 3.535 -26.684 1.00 98.56 94 ALA A C 1
ATOM 766 O O . ALA A 1 94 ? 20.051 3.582 -27.369 1.00 98.56 94 ALA A O 1
ATOM 767 N N . GLU A 1 95 ? 17.918 2.910 -27.113 1.00 98.31 95 GLU A N 1
ATOM 768 C CA . GLU A 1 95 ? 17.807 2.297 -28.448 1.00 98.31 95 GLU A CA 1
ATOM 769 C C . GLU A 1 95 ? 18.005 3.355 -29.543 1.00 98.31 95 GLU A C 1
ATOM 771 O O . GLU A 1 95 ? 18.778 3.154 -30.483 1.00 98.31 95 GLU A O 1
ATOM 776 N N . HIS A 1 96 ? 17.365 4.519 -29.396 1.00 98.38 96 HIS A N 1
ATOM 777 C CA . HIS A 1 96 ? 17.520 5.631 -30.327 1.00 98.38 96 HIS A CA 1
ATOM 778 C C . HIS A 1 96 ? 18.977 6.117 -30.396 1.00 98.38 96 HIS A C 1
ATOM 780 O O . HIS A 1 96 ? 19.526 6.256 -31.492 1.00 98.38 96 HIS A O 1
ATOM 786 N N . ALA A 1 97 ? 19.641 6.304 -29.249 1.00 98.38 97 ALA A N 1
ATOM 787 C CA . ALA A 1 97 ? 21.051 6.689 -29.204 1.00 98.38 97 ALA A CA 1
ATOM 788 C C . ALA A 1 97 ? 21.973 5.647 -29.872 1.00 98.38 97 ALA A C 1
ATOM 790 O O . ALA A 1 97 ? 22.860 6.021 -30.645 1.00 98.38 97 ALA A O 1
ATOM 791 N N . GLN A 1 98 ? 21.743 4.348 -29.643 1.00 98.44 98 GLN A N 1
ATOM 792 C CA . GLN A 1 98 ? 22.475 3.274 -30.325 1.00 98.44 98 GLN A CA 1
ATOM 793 C C . GLN A 1 98 ? 22.261 3.331 -31.845 1.00 98.44 98 GLN A C 1
ATOM 795 O O . GLN A 1 98 ? 23.226 3.310 -32.609 1.00 98.44 98 GLN A O 1
ATOM 800 N N . LYS A 1 99 ? 21.009 3.459 -32.293 1.00 98.12 99 LYS A N 1
ATOM 801 C CA . LYS A 1 99 ? 20.631 3.489 -33.713 1.00 98.12 99 LYS A CA 1
ATOM 802 C C . LYS A 1 99 ? 21.229 4.684 -34.462 1.00 98.12 99 LYS A C 1
ATOM 804 O O . LYS A 1 99 ? 21.642 4.542 -35.613 1.00 98.12 99 LYS A O 1
ATOM 809 N N . VAL A 1 100 ? 21.333 5.843 -33.806 1.00 97.94 100 VAL A N 1
ATOM 810 C CA . VAL A 1 100 ? 22.035 7.023 -34.341 1.00 97.94 100 VAL A CA 1
ATOM 811 C C . VAL A 1 100 ? 23.531 6.740 -34.522 1.00 97.94 100 VAL A C 1
ATOM 813 O O . VAL A 1 100 ? 24.069 7.019 -35.594 1.00 97.94 100 VAL A O 1
ATOM 816 N N . LEU A 1 101 ? 24.193 6.123 -33.536 1.00 98.00 101 LEU A N 1
ATOM 817 C CA . LEU A 1 101 ? 25.616 5.757 -33.626 1.00 98.00 101 LEU A CA 1
ATOM 818 C C . LEU A 1 101 ? 25.887 4.687 -34.700 1.00 98.00 101 LEU A C 1
ATOM 820 O O . LEU A 1 101 ? 26.876 4.778 -35.430 1.00 98.00 101 LEU A O 1
ATOM 824 N N . GLU A 1 102 ? 25.007 3.694 -34.848 1.00 97.88 102 GLU A N 1
ATOM 825 C CA . GLU A 1 102 ? 25.093 2.686 -35.914 1.00 97.88 102 GLU A CA 1
ATOM 826 C C . GLU A 1 102 ? 24.923 3.307 -37.309 1.00 97.88 102 GLU A C 1
ATOM 828 O O . GLU A 1 102 ? 25.647 2.951 -38.249 1.00 97.88 102 GLU A O 1
ATOM 833 N N . MET A 1 103 ? 24.011 4.276 -37.449 1.00 95.00 103 MET A N 1
ATOM 834 C CA . MET A 1 103 ? 23.810 5.032 -38.686 1.00 95.00 103 MET A CA 1
ATOM 835 C C . MET A 1 103 ? 25.025 5.908 -39.024 1.00 95.00 103 MET A C 1
ATOM 837 O O . MET A 1 103 ? 25.506 5.855 -40.161 1.00 95.00 103 MET A O 1
ATOM 841 N N . GLU A 1 104 ? 25.566 6.653 -38.053 1.00 96.38 104 GLU A N 1
ATOM 842 C CA . GLU A 1 104 ? 26.782 7.462 -38.225 1.00 96.38 104 GLU A CA 1
ATOM 843 C C . GLU A 1 104 ? 27.971 6.579 -38.631 1.00 96.38 104 GLU A C 1
ATOM 845 O O . GLU A 1 104 ? 28.655 6.860 -39.620 1.00 96.38 104 GLU A O 1
ATOM 850 N N . HIS A 1 105 ? 28.188 5.462 -37.928 1.00 97.88 105 HIS A N 1
ATOM 851 C CA . HIS A 1 105 ? 29.260 4.523 -38.250 1.00 97.88 105 HIS A CA 1
ATOM 852 C C . HIS A 1 105 ? 29.098 3.945 -39.663 1.00 97.88 105 HIS A C 1
ATOM 854 O O . HIS A 1 105 ? 30.061 3.901 -40.431 1.00 97.88 105 HIS A O 1
ATOM 860 N N . THR A 1 106 ? 27.873 3.581 -40.052 1.00 95.19 106 THR A N 1
ATOM 861 C CA . THR A 1 106 ? 27.558 3.092 -41.404 1.00 95.19 106 THR A CA 1
ATOM 862 C C . THR A 1 106 ? 27.842 4.148 -42.477 1.00 95.19 106 THR A C 1
ATOM 864 O O . THR A 1 106 ? 28.421 3.829 -43.520 1.00 95.19 106 THR A O 1
ATOM 867 N N . GLN A 1 107 ? 27.488 5.415 -42.240 1.00 94.81 107 GLN A N 1
ATOM 868 C CA . GLN A 1 107 ? 27.789 6.520 -43.156 1.00 94.81 107 GLN A CA 1
ATOM 869 C C . GLN A 1 107 ? 29.303 6.767 -43.258 1.00 94.81 107 GLN A C 1
ATOM 871 O O . GLN A 1 107 ? 29.841 6.905 -44.361 1.00 94.81 107 GLN A O 1
ATOM 876 N N . GLN A 1 108 ? 30.009 6.754 -42.125 1.00 95.75 108 GLN A N 1
ATOM 877 C CA . GLN A 1 108 ? 31.456 6.948 -42.063 1.00 95.75 108 GLN A CA 1
ATOM 878 C C . GLN A 1 108 ? 32.220 5.807 -42.759 1.00 95.75 108 GLN A C 1
ATOM 880 O O . GLN A 1 108 ? 33.219 6.059 -43.436 1.00 95.75 108 GLN A O 1
ATOM 885 N N . MET A 1 109 ? 31.750 4.562 -42.646 1.00 95.31 109 MET A N 1
ATOM 886 C CA . MET A 1 109 ? 32.338 3.415 -43.345 1.00 95.31 109 MET A CA 1
ATOM 887 C C . MET A 1 109 ? 32.132 3.506 -44.862 1.00 95.31 109 MET A C 1
ATOM 889 O O . MET A 1 109 ? 33.104 3.348 -45.600 1.00 95.31 109 MET A O 1
ATOM 893 N N . LYS A 1 110 ? 30.933 3.883 -45.334 1.00 94.25 110 LYS A N 1
ATOM 894 C CA . LYS A 1 110 ? 30.673 4.154 -46.765 1.00 94.25 110 LYS A CA 1
ATOM 895 C C . LYS A 1 110 ? 31.577 5.262 -47.323 1.00 94.25 110 LYS A C 1
ATOM 897 O O . LYS A 1 110 ? 32.080 5.144 -48.439 1.00 94.25 110 LYS A O 1
ATOM 902 N N . LEU A 1 111 ? 31.824 6.324 -46.549 1.00 92.75 111 LEU A N 1
ATOM 903 C CA . LEU A 1 111 ? 32.761 7.391 -46.924 1.00 92.75 111 LEU A CA 1
ATOM 904 C C . LEU A 1 111 ? 34.208 6.885 -47.036 1.00 92.75 111 LEU A C 1
ATOM 906 O O . LEU A 1 111 ? 34.874 7.176 -48.028 1.00 92.75 111 LEU A O 1
ATOM 910 N N . LYS A 1 112 ? 34.683 6.094 -46.064 1.00 96.56 112 LYS A N 1
ATOM 911 C CA . LYS A 1 112 ? 36.038 5.508 -46.071 1.00 96.56 112 LYS A CA 1
ATOM 912 C C . LYS A 1 112 ? 36.247 4.519 -47.219 1.00 96.56 112 LYS A C 1
ATOM 914 O O . LYS A 1 112 ? 37.295 4.542 -47.859 1.00 96.56 112 LYS A O 1
ATOM 919 N N . GLU A 1 113 ? 35.257 3.677 -47.504 1.00 94.44 113 GLU A N 1
ATOM 920 C CA . GLU A 1 113 ? 35.291 2.738 -48.630 1.00 94.44 113 GLU A CA 1
ATOM 921 C C . GLU A 1 113 ? 35.334 3.479 -49.973 1.00 94.44 113 GLU A C 1
ATOM 923 O O . GLU A 1 113 ? 36.197 3.201 -50.807 1.00 94.44 113 GLU A O 1
ATOM 928 N N . ARG A 1 114 ? 34.484 4.502 -50.147 1.00 88.75 114 ARG A N 1
ATOM 929 C CA . ARG A 1 114 ? 34.488 5.360 -51.342 1.00 88.75 114 ARG A CA 1
ATOM 930 C C . ARG A 1 114 ? 35.800 6.139 -51.499 1.00 88.75 114 ARG A C 1
ATOM 932 O O . ARG A 1 114 ? 36.279 6.278 -52.620 1.00 88.75 114 ARG A O 1
ATOM 939 N N . GLN A 1 115 ? 36.412 6.602 -50.405 1.00 93.62 115 GLN A N 1
ATOM 940 C CA . GLN A 1 115 ? 37.746 7.211 -50.441 1.00 93.62 115 GLN A CA 1
ATOM 941 C C . GLN A 1 115 ? 38.810 6.199 -50.893 1.00 93.62 115 GLN A C 1
ATOM 943 O O . GLN A 1 115 ? 39.578 6.507 -51.801 1.00 93.62 115 GLN A O 1
ATOM 948 N N . LYS A 1 116 ? 38.825 4.983 -50.323 1.00 95.50 116 LYS A N 1
ATOM 949 C CA . LYS A 1 116 ? 39.755 3.914 -50.730 1.00 95.50 116 LYS A CA 1
ATOM 950 C C . LYS A 1 116 ? 39.614 3.581 -52.217 1.00 95.50 116 LYS A C 1
ATOM 952 O O . LYS A 1 116 ? 40.624 3.432 -52.891 1.00 95.50 116 LYS A O 1
ATOM 957 N N . PHE A 1 117 ? 38.386 3.492 -52.729 1.00 90.81 117 PHE A N 1
ATOM 958 C CA . PHE A 1 117 ? 38.124 3.221 -54.145 1.00 90.81 117 PHE A CA 1
ATOM 959 C C . PHE A 1 117 ? 38.740 4.287 -55.068 1.00 90.81 117 PHE A C 1
ATOM 961 O O . PHE A 1 117 ? 39.368 3.943 -56.068 1.00 90.81 117 PHE A O 1
ATOM 968 N N . PHE A 1 118 ? 38.623 5.573 -54.718 1.00 90.25 118 PHE A N 1
ATOM 969 C CA . PHE A 1 118 ? 39.259 6.647 -55.490 1.00 90.25 118 PHE A CA 1
ATOM 970 C C . PHE A 1 118 ? 40.789 6.667 -55.356 1.00 90.25 118 PHE A C 1
ATOM 972 O O . PHE A 1 118 ? 41.465 6.926 -56.348 1.00 90.25 118 PHE A O 1
ATOM 979 N N . GLU A 1 119 ? 41.338 6.358 -54.179 1.00 94.38 119 GLU A N 1
ATOM 980 C CA . GLU A 1 119 ? 42.789 6.234 -53.969 1.00 94.38 119 GLU A CA 1
ATOM 981 C C . GLU A 1 119 ? 43.377 5.074 -54.798 1.00 94.38 119 GLU A C 1
ATOM 983 O O . GLU A 1 119 ? 44.402 5.225 -55.457 1.00 94.38 119 GLU A O 1
ATOM 988 N N . GLU A 1 120 ? 42.688 3.930 -54.835 1.00 94.12 120 GLU A N 1
ATOM 989 C CA . GLU A 1 120 ? 43.077 2.742 -55.607 1.00 94.12 120 GLU A CA 1
ATOM 990 C C . GLU A 1 120 ? 42.996 2.994 -57.125 1.00 94.12 120 GLU A C 1
ATOM 992 O O . GLU A 1 120 ? 43.903 2.613 -57.869 1.00 94.12 120 GLU A O 1
ATOM 997 N N . ALA A 1 121 ? 41.971 3.722 -57.584 1.00 90.12 121 ALA A N 1
ATOM 998 C CA . ALA A 1 121 ? 41.871 4.180 -58.969 1.00 90.12 121 ALA A CA 1
ATOM 999 C C . ALA A 1 121 ? 42.983 5.183 -59.338 1.00 90.12 121 ALA A C 1
ATOM 1001 O O . ALA A 1 121 ? 43.592 5.056 -60.400 1.00 90.12 121 ALA A O 1
ATOM 1002 N N . PHE A 1 122 ? 43.297 6.142 -58.458 1.00 92.12 122 PHE A N 1
ATOM 1003 C CA . PHE A 1 122 ? 44.379 7.110 -58.671 1.00 92.12 122 PHE A CA 1
ATOM 1004 C C . PHE A 1 122 ? 45.762 6.441 -58.703 1.00 92.12 122 PHE A C 1
ATOM 1006 O O . PHE A 1 122 ? 46.584 6.763 -59.562 1.00 92.12 122 PHE A O 1
ATOM 1013 N N . GLN A 1 123 ? 46.004 5.466 -57.822 1.00 94.44 123 GLN A N 1
ATOM 1014 C CA . GLN A 1 123 ? 47.217 4.648 -57.829 1.00 94.44 123 GLN A CA 1
ATOM 1015 C C . GLN A 1 123 ? 47.354 3.872 -59.149 1.00 94.44 123 GLN A C 1
ATOM 1017 O O . GLN A 1 123 ? 48.426 3.890 -59.755 1.00 94.44 123 GLN A O 1
ATOM 1022 N N . GLN A 1 124 ? 46.273 3.256 -59.644 1.00 91.69 124 GLN A N 1
ATOM 1023 C CA . GLN A 1 124 ? 46.272 2.566 -60.939 1.00 91.69 124 GLN A CA 1
ATOM 1024 C C . GLN A 1 124 ? 46.537 3.520 -62.118 1.00 91.69 124 GLN A C 1
ATOM 1026 O O . GLN A 1 124 ? 47.297 3.173 -63.025 1.00 91.69 124 GLN A O 1
ATOM 1031 N N . ASP A 1 125 ? 45.947 4.715 -62.111 1.00 90.19 125 ASP A N 1
ATOM 1032 C CA . ASP A 1 125 ? 46.187 5.748 -63.125 1.00 90.19 125 ASP A CA 1
ATOM 1033 C C . ASP A 1 125 ? 47.653 6.231 -63.099 1.00 90.19 125 ASP A C 1
ATOM 1035 O O . ASP A 1 125 ? 48.294 6.348 -64.148 1.00 90.19 125 ASP A O 1
ATOM 1039 N N . MET A 1 126 ? 48.233 6.433 -61.910 1.00 92.94 126 MET A N 1
ATOM 1040 C CA . MET A 1 126 ? 49.650 6.777 -61.750 1.00 92.94 126 MET A CA 1
ATOM 1041 C C . MET A 1 126 ? 50.576 5.655 -62.250 1.00 92.94 126 MET A C 1
ATOM 1043 O O . MET A 1 126 ? 51.526 5.928 -62.986 1.00 92.94 126 MET A O 1
ATOM 1047 N N . GLU A 1 127 ? 50.297 4.396 -61.905 1.00 93.69 127 GLU A N 1
ATOM 1048 C CA . GLU A 1 127 ? 51.052 3.232 -62.390 1.00 93.69 127 GLU A CA 1
ATOM 1049 C C . GLU A 1 127 ? 50.950 3.076 -63.913 1.00 93.69 127 GLU A C 1
ATOM 1051 O O . GLU A 1 127 ? 51.960 2.814 -64.575 1.00 93.69 127 GLU A O 1
ATOM 1056 N N . GLN A 1 128 ? 49.769 3.309 -64.496 1.00 91.50 128 GLN A N 1
ATOM 1057 C CA . GLN A 1 128 ? 49.588 3.316 -65.947 1.00 91.50 128 GLN A CA 1
ATOM 1058 C C . GLN A 1 128 ? 50.399 4.441 -66.609 1.00 91.50 128 GLN A C 1
ATOM 1060 O O . GLN A 1 128 ? 51.085 4.189 -67.606 1.00 91.50 128 GLN A O 1
ATOM 1065 N N . TYR A 1 129 ? 50.367 5.659 -66.064 1.00 93.69 129 TYR A N 1
ATOM 1066 C CA . TYR A 1 129 ? 51.139 6.783 -66.598 1.00 93.69 129 TYR A CA 1
ATOM 1067 C C . TYR A 1 129 ? 52.650 6.514 -66.547 1.00 93.69 129 TYR A C 1
ATOM 1069 O O . TYR A 1 129 ? 53.339 6.699 -67.552 1.00 93.69 129 TYR A O 1
ATOM 1077 N N . LEU A 1 130 ? 53.160 6.003 -65.421 1.00 95.38 130 LEU A N 1
ATOM 1078 C CA . LEU A 1 130 ? 54.571 5.630 -65.264 1.00 95.38 130 LEU A CA 1
ATOM 1079 C C . LEU A 1 130 ? 54.990 4.477 -66.193 1.00 95.38 130 LEU A C 1
ATOM 1081 O O . LEU A 1 130 ? 56.124 4.463 -66.669 1.00 95.38 130 LEU A O 1
ATOM 1085 N N . SER A 1 131 ? 54.084 3.537 -66.479 1.00 93.75 131 SER A N 1
ATOM 1086 C CA . SER A 1 131 ? 54.355 2.383 -67.351 1.00 93.75 131 SER A CA 1
ATOM 1087 C C . SER A 1 131 ? 54.287 2.707 -68.847 1.00 93.75 131 SER A C 1
ATOM 1089 O O . SER A 1 131 ? 54.978 2.066 -69.638 1.00 93.75 131 SER A O 1
ATOM 1091 N N . THR A 1 132 ? 53.451 3.672 -69.248 1.00 92.06 132 THR A N 1
ATOM 1092 C CA . THR A 1 132 ? 53.075 3.877 -70.665 1.00 92.06 132 THR A CA 1
ATOM 1093 C C . THR A 1 132 ? 53.398 5.274 -71.208 1.00 92.06 132 THR A C 1
ATOM 1095 O O . THR A 1 132 ? 53.377 5.479 -72.419 1.00 92.06 132 THR A O 1
ATOM 1098 N N . GLY A 1 133 ? 53.697 6.250 -70.344 1.00 89.94 133 GLY A N 1
ATOM 1099 C CA . GLY A 1 133 ? 53.980 7.642 -70.723 1.00 89.94 133 GLY A CA 1
ATOM 1100 C C . GLY A 1 133 ? 52.750 8.479 -71.107 1.00 89.94 133 GLY A C 1
ATOM 1101 O O . GLY A 1 133 ? 52.896 9.638 -71.490 1.00 89.94 133 GLY A O 1
ATOM 1102 N N . TYR A 1 134 ? 51.543 7.916 -71.008 1.00 87.19 134 TYR A N 1
ATOM 1103 C CA . TYR A 1 134 ? 50.263 8.588 -71.241 1.00 87.19 134 TYR A CA 1
ATOM 1104 C C . TYR A 1 134 ? 49.168 7.998 -70.341 1.00 87.19 134 TYR A C 1
ATOM 1106 O O . TYR A 1 134 ? 49.340 6.923 -69.768 1.00 87.19 134 TYR A O 1
ATOM 1114 N N . LEU A 1 135 ? 48.043 8.708 -70.213 1.00 83.81 135 LEU A N 1
ATOM 1115 C CA . LEU A 1 135 ? 46.975 8.394 -69.261 1.00 83.81 135 LEU A CA 1
ATOM 1116 C C . LEU A 1 135 ? 45.598 8.323 -69.952 1.00 83.81 135 LEU A C 1
ATOM 1118 O O . LEU A 1 135 ? 45.193 9.274 -70.617 1.00 83.81 135 LEU A O 1
ATOM 1122 N N . GLN A 1 136 ? 44.872 7.208 -69.794 1.00 75.19 136 GLN A N 1
ATOM 1123 C CA . GLN A 1 136 ? 43.605 6.915 -70.497 1.00 75.19 136 GLN A CA 1
ATOM 1124 C C . GLN A 1 136 ? 42.346 7.209 -69.651 1.00 75.19 136 GLN A C 1
ATOM 1126 O O . GLN A 1 136 ? 41.431 6.388 -69.575 1.00 75.19 136 GLN A O 1
ATOM 1131 N N . ILE A 1 137 ? 42.262 8.403 -69.049 1.00 70.75 137 ILE A N 1
ATOM 1132 C CA . ILE A 1 137 ? 41.117 8.804 -68.197 1.00 70.75 137 ILE A CA 1
ATOM 1133 C C . ILE A 1 137 ? 39.772 8.694 -68.949 1.00 70.75 137 ILE A C 1
ATOM 1135 O O . ILE A 1 137 ? 38.747 8.334 -68.376 1.00 70.75 137 ILE A O 1
ATOM 1139 N N . ALA A 1 138 ? 39.766 9.011 -70.248 1.00 60.84 138 ALA A N 1
ATOM 1140 C CA . ALA A 1 138 ? 38.545 9.102 -71.050 1.00 60.84 138 ALA A CA 1
ATOM 1141 C C . ALA A 1 138 ? 37.902 7.744 -71.387 1.00 60.84 138 ALA A C 1
ATOM 1143 O O . ALA A 1 138 ? 36.692 7.692 -71.583 1.00 60.84 138 ALA A O 1
ATOM 1144 N N . GLU A 1 139 ? 38.683 6.661 -71.453 1.00 59.06 139 GLU A N 1
ATOM 1145 C CA . GLU A 1 139 ? 38.205 5.340 -71.902 1.00 59.06 139 GLU A CA 1
ATOM 1146 C C . GLU A 1 139 ? 37.811 4.421 -70.736 1.00 59.06 139 GLU A C 1
ATOM 1148 O O . GLU A 1 139 ? 36.987 3.528 -70.910 1.00 59.06 139 GLU A O 1
ATOM 1153 N N . ARG A 1 140 ? 38.351 4.661 -69.531 1.00 58.69 140 ARG A N 1
ATOM 1154 C CA . ARG A 1 140 ? 37.976 3.945 -68.295 1.00 58.69 140 ARG A CA 1
ATOM 1155 C C . ARG A 1 140 ? 36.703 4.480 -67.634 1.00 58.69 140 ARG A C 1
ATOM 1157 O O . ARG A 1 140 ? 36.191 3.861 -66.705 1.00 58.69 140 ARG A O 1
ATOM 1164 N N . ARG A 1 141 ? 36.202 5.641 -68.065 1.00 55.47 141 ARG A N 1
ATOM 1165 C CA . ARG A 1 141 ? 35.011 6.266 -67.488 1.00 55.47 141 ARG A CA 1
ATOM 1166 C C . ARG A 1 141 ? 33.756 5.578 -68.019 1.00 55.47 141 ARG A C 1
ATOM 1168 O O . ARG A 1 141 ? 33.229 5.973 -69.059 1.00 55.47 141 ARG A O 1
ATOM 1175 N N . GLU A 1 142 ? 33.272 4.574 -67.287 1.00 53.91 142 GLU A N 1
ATOM 1176 C CA . GLU A 1 142 ? 31.930 4.028 -67.510 1.00 53.91 142 GLU A CA 1
ATOM 1177 C C . GLU A 1 142 ? 30.893 5.170 -67.566 1.00 53.91 142 GLU A C 1
ATOM 1179 O O . GLU A 1 142 ? 31.071 6.194 -66.887 1.00 53.91 142 GLU A O 1
ATOM 1184 N N . PRO A 1 143 ? 29.836 5.050 -68.398 1.00 50.03 143 PRO A N 1
ATOM 1185 C CA . PRO A 1 143 ? 28.848 6.108 -68.569 1.00 50.03 143 PRO A CA 1
ATOM 1186 C C . PRO A 1 143 ? 28.313 6.601 -67.225 1.00 50.03 143 PRO A C 1
ATOM 1188 O O . PRO A 1 143 ? 28.040 5.800 -66.336 1.00 50.03 143 PRO A O 1
ATOM 1191 N N . ILE A 1 144 ? 28.165 7.922 -67.089 1.00 48.72 144 ILE A N 1
ATOM 1192 C CA . ILE A 1 144 ? 27.739 8.591 -65.851 1.00 48.72 144 ILE A CA 1
ATOM 1193 C C . ILE A 1 144 ? 26.333 8.083 -65.491 1.00 48.72 144 ILE A C 1
ATOM 1195 O O . ILE A 1 144 ? 25.338 8.549 -66.039 1.00 48.72 144 ILE A O 1
ATOM 1199 N N . GLY A 1 145 ? 26.288 7.058 -64.635 1.00 49.34 145 GLY A N 1
ATOM 1200 C CA . GLY A 1 145 ? 25.200 6.072 -64.611 1.00 49.34 145 GLY A CA 1
ATOM 1201 C C . GLY A 1 145 ? 24.815 5.586 -63.214 1.00 49.34 145 GLY A C 1
ATOM 1202 O O . GLY A 1 145 ? 24.169 4.553 -63.071 1.00 49.34 145 GLY A O 1
ATOM 1203 N N . SER A 1 146 ? 25.201 6.328 -62.179 1.00 50.78 146 SER A N 1
ATOM 1204 C CA . SER A 1 146 ? 24.538 6.352 -60.871 1.00 50.78 146 SER A CA 1
ATOM 1205 C C . SER A 1 146 ? 24.898 7.664 -60.178 1.00 50.78 146 SER A C 1
ATOM 1207 O O . SER A 1 146 ? 26.057 8.079 -60.198 1.00 50.78 146 SER A O 1
ATOM 1209 N N . MET A 1 147 ? 23.891 8.334 -59.617 1.00 48.22 147 MET A N 1
ATOM 1210 C CA . MET A 1 147 ? 24.036 9.624 -58.932 1.00 48.22 147 MET A CA 1
ATOM 1211 C C . MET A 1 147 ? 24.966 9.474 -57.721 1.00 48.22 147 MET A C 1
ATOM 1213 O O . MET A 1 147 ? 25.026 8.405 -57.104 1.00 48.22 147 MET A O 1
ATOM 1217 N N . SER A 1 148 ? 25.716 10.517 -57.362 1.00 52.38 148 SER A N 1
ATOM 1218 C CA . SER A 1 148 ? 26.618 10.427 -56.219 1.00 52.38 148 SER A CA 1
ATOM 1219 C C . SER A 1 148 ? 25.795 10.427 -54.933 1.00 52.38 148 SER A C 1
ATOM 1221 O O . SER A 1 148 ? 25.220 11.434 -54.543 1.00 52.38 148 SER A O 1
ATOM 1223 N N . SER A 1 149 ? 25.826 9.310 -54.205 1.00 56.50 149 SER A N 1
ATOM 1224 C CA . SER A 1 149 ? 25.110 9.074 -52.937 1.00 56.50 149 SER A CA 1
ATOM 1225 C C . SER A 1 149 ? 25.645 9.875 -51.728 1.00 56.50 149 SER A C 1
ATOM 1227 O O . SER A 1 149 ? 25.669 9.380 -50.602 1.00 56.50 149 SER A O 1
ATOM 1229 N N . MET A 1 150 ? 26.190 11.061 -51.992 1.00 51.75 150 MET A N 1
ATOM 1230 C CA . MET A 1 150 ? 26.604 12.097 -51.041 1.00 51.75 150 MET A CA 1
ATOM 1231 C C . MET A 1 150 ? 26.513 13.500 -51.687 1.00 51.75 150 MET A C 1
ATOM 1233 O O . MET A 1 150 ? 27.053 14.468 -51.162 1.00 51.75 150 MET A O 1
ATOM 1237 N N . GLU A 1 151 ? 25.860 13.619 -52.848 1.00 57.03 151 GLU A N 1
ATOM 1238 C CA . GLU A 1 151 ? 25.193 14.864 -53.212 1.00 57.03 151 GLU A CA 1
ATOM 1239 C C . GLU A 1 151 ? 24.070 15.053 -52.189 1.00 57.03 151 GLU A C 1
ATOM 1241 O O . GLU A 1 151 ? 23.265 14.144 -51.969 1.00 57.03 151 GLU A O 1
ATOM 1246 N N . VAL A 1 152 ? 24.008 16.220 -51.545 1.00 58.81 152 VAL A N 1
ATOM 1247 C CA . VAL A 1 152 ? 22.727 16.662 -50.999 1.00 58.81 152 VAL A CA 1
ATOM 1248 C C . VAL A 1 152 ? 21.876 16.935 -52.228 1.00 58.81 152 VAL A C 1
ATOM 1250 O O . VAL A 1 152 ? 22.097 17.935 -52.909 1.00 58.81 152 VAL A O 1
ATOM 1253 N N . ASN A 1 153 ? 20.949 16.028 -52.537 1.00 59.88 153 ASN A N 1
ATOM 1254 C CA . ASN A 1 153 ? 19.863 16.313 -53.463 1.00 59.88 153 ASN A CA 1
ATOM 1255 C C . ASN A 1 153 ? 19.063 17.463 -52.839 1.00 59.88 153 ASN A C 1
ATOM 1257 O O . ASN A 1 153 ? 18.166 17.212 -52.037 1.00 59.88 153 ASN A O 1
ATOM 1261 N N . VAL A 1 154 ? 19.419 18.713 -53.150 1.00 62.91 154 VAL A N 1
ATOM 1262 C CA . VAL A 1 154 ? 18.708 19.900 -52.650 1.00 62.91 154 VAL A CA 1
ATOM 1263 C C . VAL A 1 154 ? 17.240 19.789 -53.054 1.00 62.91 154 VAL A C 1
ATOM 1265 O O . VAL A 1 154 ? 16.371 19.922 -52.207 1.00 62.91 154 VAL A O 1
ATOM 1268 N N . ASP A 1 155 ? 17.000 19.344 -54.284 1.00 68.81 155 ASP A N 1
ATOM 1269 C CA . ASP A 1 155 ? 15.720 18.968 -54.881 1.00 68.81 155 ASP A CA 1
ATOM 1270 C C . ASP A 1 155 ? 14.924 17.941 -54.039 1.00 68.81 155 ASP A C 1
ATOM 1272 O O . ASP A 1 155 ? 13.700 17.996 -53.996 1.00 68.81 155 ASP A O 1
ATOM 1276 N N . MET A 1 156 ? 15.589 17.006 -53.339 1.00 66.38 156 MET A N 1
ATOM 1277 C CA . MET A 1 156 ? 14.924 16.048 -52.433 1.00 66.38 156 MET A CA 1
ATOM 1278 C C . MET A 1 156 ? 14.853 16.511 -50.978 1.00 66.38 156 MET A C 1
ATOM 1280 O O . MET A 1 156 ? 14.092 15.936 -50.210 1.00 66.38 156 MET A O 1
ATOM 1284 N N . LEU A 1 157 ? 15.622 17.529 -50.590 1.00 71.50 157 LEU A N 1
ATOM 1285 C CA . LEU A 1 157 ? 15.437 18.232 -49.320 1.00 71.50 157 LEU A CA 1
ATOM 1286 C C . LEU A 1 157 ? 14.292 19.257 -49.435 1.00 71.50 157 LEU A C 1
ATOM 1288 O O . LEU A 1 157 ? 13.586 19.493 -48.465 1.00 71.50 157 LEU A O 1
ATOM 1292 N N . GLU A 1 158 ? 14.080 19.804 -50.635 1.00 70.19 158 GLU A N 1
ATOM 1293 C CA . GLU A 1 158 ? 12.939 20.633 -51.039 1.00 70.19 158 GLU A CA 1
ATOM 1294 C C . GLU A 1 158 ? 11.663 19.793 -51.235 1.00 70.19 158 GLU A C 1
ATOM 1296 O O . GLU A 1 158 ? 10.584 20.244 -50.872 1.00 70.19 158 GLU A O 1
ATOM 1301 N N . GLN A 1 159 ? 11.779 18.547 -51.722 1.00 65.19 159 GLN A N 1
ATOM 1302 C CA . GLN A 1 159 ? 10.688 17.553 -51.710 1.00 65.19 159 GLN A CA 1
ATOM 1303 C C . GLN A 1 159 ? 10.559 16.761 -50.399 1.00 65.19 159 GLN A C 1
ATOM 1305 O O . GLN A 1 159 ? 9.697 15.886 -50.301 1.00 65.19 159 GLN A O 1
ATOM 1310 N N . MET A 1 160 ? 11.382 17.037 -49.383 1.00 70.12 160 MET A N 1
ATOM 1311 C CA . MET A 1 160 ? 11.131 16.519 -48.040 1.00 70.12 160 MET A CA 1
ATOM 1312 C C . MET A 1 160 ? 10.089 17.416 -47.377 1.00 70.12 160 MET A C 1
ATOM 1314 O O . MET A 1 160 ? 10.416 18.216 -46.498 1.00 70.12 160 MET A O 1
ATOM 1318 N N . ASP A 1 161 ? 8.837 17.276 -47.828 1.00 60.69 161 ASP A N 1
ATOM 1319 C CA . ASP A 1 161 ? 7.677 17.840 -47.145 1.00 60.69 161 ASP A CA 1
ATOM 1320 C C . ASP A 1 161 ? 7.808 17.506 -45.660 1.00 60.69 161 ASP A C 1
ATOM 1322 O O . ASP A 1 161 ? 7.899 16.336 -45.269 1.00 60.69 161 ASP A O 1
ATOM 1326 N N . LEU A 1 162 ? 7.872 18.546 -44.829 1.00 63.56 162 LEU A N 1
ATOM 1327 C CA . LEU A 1 162 ? 7.984 18.400 -43.386 1.00 63.56 162 LEU A CA 1
ATOM 1328 C C . LEU A 1 162 ? 6.604 18.000 -42.854 1.00 63.56 162 LEU A C 1
ATOM 1330 O O . LEU A 1 162 ? 5.903 18.828 -42.276 1.00 63.56 162 LEU A O 1
ATOM 1334 N N . MET A 1 163 ? 6.214 16.747 -43.124 1.00 59.88 163 MET A N 1
ATOM 1335 C CA . MET A 1 163 ? 4.929 16.145 -42.770 1.00 59.88 163 MET A CA 1
ATOM 1336 C C . MET A 1 163 ? 4.796 16.004 -41.255 1.00 59.88 163 MET A C 1
ATOM 1338 O O . MET A 1 163 ? 4.978 14.949 -40.654 1.00 59.88 163 MET A O 1
ATOM 1342 N N . ASP A 1 164 ? 4.465 17.151 -40.690 1.00 56.03 164 ASP A N 1
ATOM 1343 C CA . ASP A 1 164 ? 3.486 17.335 -39.646 1.00 56.03 164 ASP A CA 1
ATOM 1344 C C . ASP A 1 164 ? 3.817 16.730 -38.280 1.00 56.03 164 ASP A C 1
ATOM 1346 O O . ASP A 1 164 ? 3.111 15.908 -37.700 1.00 56.03 164 ASP A O 1
ATOM 1350 N N . ILE A 1 165 ? 4.850 17.319 -37.674 1.00 61.69 165 ILE A N 1
ATOM 1351 C CA . ILE A 1 165 ? 5.038 17.346 -36.214 1.00 61.69 165 ILE A CA 1
ATOM 1352 C C . ILE A 1 165 ? 3.916 18.112 -35.466 1.00 61.69 165 ILE A C 1
ATOM 1354 O O . ILE A 1 165 ? 4.081 18.435 -34.291 1.00 61.69 165 ILE A O 1
ATOM 1358 N N . SER A 1 166 ? 2.808 18.439 -36.142 1.00 59.84 166 SER A N 1
ATOM 1359 C CA . SER A 1 166 ? 1.644 19.159 -35.631 1.00 59.84 166 SER A CA 1
ATOM 1360 C C . SER A 1 166 ? 0.318 18.633 -36.224 1.00 59.84 166 SER A C 1
ATOM 1362 O O . SER A 1 166 ? -0.651 19.396 -36.272 1.00 59.84 166 SER A O 1
ATOM 1364 N N . ASP A 1 167 ? 0.253 17.355 -36.637 1.00 69.62 167 ASP A N 1
ATOM 1365 C CA . ASP A 1 167 ? -0.968 16.727 -37.172 1.00 69.62 167 ASP A CA 1
ATOM 1366 C C . ASP A 1 167 ? -2.063 16.629 -36.093 1.00 69.62 167 ASP A C 1
ATOM 1368 O O . ASP A 1 167 ? -2.223 15.632 -35.380 1.00 69.62 167 ASP A O 1
ATOM 1372 N N . GLN A 1 168 ? -2.814 17.718 -35.957 1.00 71.62 168 GLN A N 1
ATOM 1373 C CA . GLN A 1 168 ? -3.942 17.828 -35.046 1.00 71.62 168 GLN A CA 1
ATOM 1374 C C . GLN A 1 168 ? -5.129 16.977 -35.522 1.00 71.62 168 GLN A C 1
ATOM 1376 O O . GLN A 1 168 ? -5.942 16.581 -34.693 1.00 71.62 168 GLN A O 1
ATOM 1381 N N . GLU A 1 169 ? -5.221 16.639 -36.814 1.00 71.31 169 GLU A N 1
ATOM 1382 C CA . GLU A 1 169 ? -6.296 15.792 -37.341 1.00 71.31 169 GLU A CA 1
ATOM 1383 C C . GLU A 1 169 ? -6.106 14.335 -36.884 1.00 71.31 169 GLU A C 1
ATOM 1385 O O . GLU A 1 169 ? -7.057 13.711 -36.412 1.00 71.31 169 GLU A O 1
ATOM 1390 N N . ALA A 1 170 ? -4.874 13.815 -36.884 1.00 71.25 170 ALA A N 1
ATOM 1391 C CA . ALA A 1 170 ? -4.554 12.511 -36.299 1.00 71.25 170 ALA A CA 1
ATOM 1392 C C . ALA A 1 170 ? -4.790 12.461 -34.776 1.00 71.25 170 ALA A C 1
ATOM 1394 O O . ALA A 1 170 ? -5.267 11.443 -34.259 1.00 71.25 170 ALA A O 1
ATOM 1395 N N . LEU A 1 171 ? -4.501 13.550 -34.052 1.00 72.06 171 LEU A N 1
ATOM 1396 C CA . LEU A 1 171 ? -4.819 13.662 -32.623 1.00 72.06 171 LEU A CA 1
ATOM 1397 C C . LEU A 1 171 ? -6.335 13.687 -32.383 1.00 72.06 171 LEU A C 1
ATOM 1399 O O . LEU A 1 171 ? -6.829 12.958 -31.520 1.00 72.06 171 LEU A O 1
ATOM 1403 N N . ASP A 1 172 ? -7.082 14.455 -33.174 1.00 75.00 172 ASP A N 1
ATOM 1404 C CA . ASP A 1 172 ? -8.539 14.532 -33.081 1.00 75.00 172 ASP A CA 1
ATOM 1405 C C . ASP A 1 172 ? -9.197 13.196 -33.461 1.00 75.00 172 ASP A C 1
ATOM 1407 O O . ASP A 1 172 ? -10.152 12.785 -32.803 1.00 75.00 172 ASP A O 1
ATOM 1411 N N . VAL A 1 173 ? -8.676 12.451 -34.442 1.00 75.94 173 VAL A N 1
ATOM 1412 C CA . VAL A 1 173 ? -9.141 11.083 -34.742 1.00 75.94 173 VAL A CA 1
ATOM 1413 C C . VAL A 1 173 ? -8.896 10.147 -33.555 1.00 75.94 173 VAL A C 1
ATOM 1415 O O . VAL A 1 173 ? -9.795 9.385 -33.192 1.00 75.94 173 VAL A O 1
ATOM 1418 N N . PHE A 1 174 ? -7.730 10.215 -32.904 1.00 75.25 174 PHE A N 1
ATOM 1419 C CA . PHE A 1 174 ? -7.432 9.387 -31.728 1.00 75.25 174 PHE A CA 1
ATOM 1420 C C . PHE A 1 174 ? -8.337 9.716 -30.527 1.00 75.25 174 PHE A C 1
ATOM 1422 O O . PHE A 1 174 ? -8.768 8.807 -29.817 1.00 75.25 174 PHE A O 1
ATOM 1429 N N . LEU A 1 175 ? -8.672 10.994 -30.321 1.00 78.06 175 LEU A N 1
ATOM 1430 C CA . LEU A 1 175 ? -9.563 11.439 -29.244 1.00 78.06 175 LEU A CA 1
ATOM 1431 C C . LEU A 1 175 ? -11.046 11.136 -29.529 1.00 78.06 175 LEU A C 1
ATOM 1433 O O . LEU A 1 175 ? -11.764 10.712 -28.624 1.00 78.06 175 LEU A O 1
ATOM 1437 N N . ASN A 1 176 ? -11.509 11.311 -30.771 1.00 73.19 176 ASN A N 1
ATOM 1438 C CA . ASN A 1 176 ? -12.919 11.123 -31.140 1.00 73.19 176 ASN A CA 1
ATOM 1439 C C . ASN A 1 176 ? -13.297 9.656 -31.418 1.00 73.19 176 ASN A C 1
ATOM 1441 O O . ASN A 1 176 ? -14.460 9.293 -31.251 1.00 73.19 176 ASN A O 1
ATOM 1445 N N . SER A 1 177 ? -12.338 8.773 -31.730 1.00 62.91 177 SER A N 1
ATOM 1446 C CA . SER A 1 177 ? -12.585 7.319 -31.878 1.00 62.91 177 SER A CA 1
ATOM 1447 C C . SER A 1 177 ? -12.982 6.613 -30.564 1.00 62.91 177 SER A C 1
ATOM 1449 O O . SER A 1 177 ? -13.155 5.396 -30.536 1.00 62.91 177 SER A O 1
ATOM 1451 N N . GLY A 1 178 ? -13.106 7.355 -29.458 1.00 62.12 178 GLY A N 1
ATOM 1452 C CA . GLY A 1 178 ? -13.371 6.844 -28.115 1.00 62.12 178 GLY A CA 1
ATOM 1453 C C . GLY A 1 178 ? -14.839 6.591 -27.745 1.00 62.12 178 GLY A C 1
ATOM 1454 O O . GLY A 1 178 ? -15.072 6.108 -26.635 1.00 62.12 178 GLY A O 1
ATOM 1455 N N . GLY A 1 179 ? -15.837 6.885 -28.596 1.00 54.16 179 GLY A N 1
ATOM 1456 C CA . GLY A 1 179 ? -17.215 6.513 -28.242 1.00 54.16 179 GLY A CA 1
ATOM 1457 C C . GLY A 1 179 ? -18.374 6.952 -29.137 1.00 54.16 179 GLY A C 1
ATOM 1458 O O . GLY A 1 179 ? -19.004 7.966 -28.851 1.00 54.16 179 GLY A O 1
ATOM 1459 N N . GLU A 1 180 ? -18.794 6.083 -30.068 1.00 47.53 180 GLU A N 1
ATOM 1460 C CA . GLU A 1 180 ? -20.186 6.077 -30.562 1.00 47.53 180 GLU A CA 1
ATOM 1461 C C . GLU A 1 180 ? -20.805 4.698 -30.914 1.00 47.53 180 GLU A C 1
ATOM 1463 O O . GLU A 1 180 ? -21.699 4.624 -31.750 1.00 47.53 180 GLU A O 1
ATOM 1468 N N . GLU A 1 181 ? -20.456 3.592 -30.233 1.00 46.44 181 GLU A N 1
ATOM 1469 C CA . GLU A 1 181 ? -21.244 2.343 -30.363 1.00 46.44 181 GLU A CA 1
ATOM 1470 C C . GLU A 1 181 ? -21.363 1.476 -29.092 1.00 46.44 181 GLU A C 1
ATOM 1472 O O . GLU A 1 181 ? -20.660 0.492 -28.888 1.00 46.44 181 GLU A O 1
ATOM 1477 N N . ASN A 1 182 ? -22.360 1.783 -28.251 1.00 40.31 182 ASN A N 1
ATOM 1478 C CA . ASN A 1 182 ? -22.94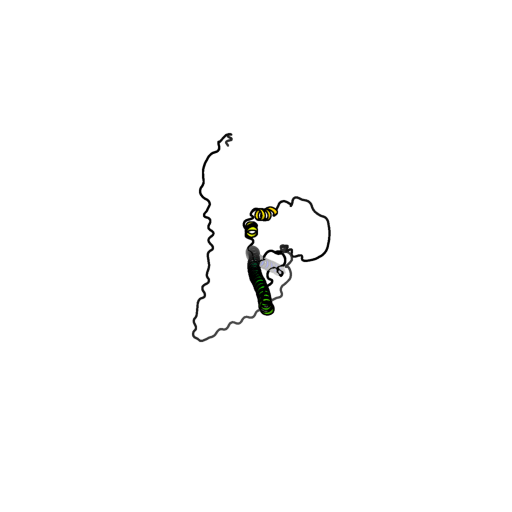1 0.804 -27.316 1.00 40.31 182 ASN A CA 1
ATOM 1479 C C . ASN A 1 182 ? -24.480 0.899 -27.264 1.00 40.31 182 ASN A C 1
ATOM 1481 O O . ASN A 1 182 ? -25.100 0.911 -26.199 1.00 40.31 182 ASN A O 1
ATOM 1485 N N . THR A 1 183 ? -25.108 0.976 -28.442 1.00 45.41 183 THR A N 1
ATOM 1486 C CA . THR A 1 183 ? -26.566 0.851 -28.582 1.00 45.41 183 THR A CA 1
ATOM 1487 C C . THR A 1 183 ? -26.927 -0.567 -29.016 1.00 45.41 183 THR A C 1
ATOM 1489 O O . THR A 1 183 ? -27.112 -0.839 -30.193 1.00 45.41 183 THR A O 1
ATOM 1492 N N . VAL A 1 184 ? -27.059 -1.451 -28.023 1.00 44.72 184 VAL A N 1
ATOM 1493 C CA . VAL A 1 184 ? -27.949 -2.630 -28.021 1.00 44.72 184 VAL A CA 1
ATOM 1494 C C . VAL A 1 184 ? -27.905 -3.540 -29.267 1.00 44.72 184 VAL A C 1
ATOM 1496 O O . VAL A 1 184 ? -28.678 -3.351 -30.200 1.00 44.72 184 VAL A O 1
ATOM 1499 N N . LEU A 1 185 ? -27.141 -4.640 -29.198 1.00 42.25 185 LEU A N 1
ATOM 1500 C CA . LEU A 1 185 ? -27.635 -6.031 -29.340 1.00 42.25 185 LEU A CA 1
ATOM 1501 C C . LEU A 1 185 ? -26.481 -7.043 -29.153 1.00 42.25 185 LEU A C 1
ATOM 1503 O O . LEU A 1 185 ? -25.327 -6.748 -29.438 1.00 42.25 185 LEU A O 1
ATOM 1507 N N . SER A 1 186 ? -26.783 -8.239 -28.636 1.00 36.81 186 SER A N 1
ATOM 1508 C CA . SER A 1 186 ? -25.788 -9.254 -28.216 1.00 36.81 186 SER A CA 1
ATOM 1509 C C . SER A 1 186 ? -26.017 -10.619 -28.935 1.00 36.81 186 SER A C 1
ATOM 1511 O O . SER A 1 186 ? -26.783 -10.652 -29.896 1.00 36.81 186 SER A O 1
ATOM 1513 N N . PRO A 1 187 ? -25.333 -11.740 -28.605 1.00 42.19 187 PRO A N 1
ATOM 1514 C CA . PRO A 1 187 ? -24.128 -12.138 -29.349 1.00 42.19 187 PRO A CA 1
ATOM 1515 C C . PRO A 1 187 ? -24.122 -13.604 -29.856 1.00 42.19 187 PRO A C 1
ATOM 1517 O O . PRO A 1 187 ? -24.876 -14.445 -29.365 1.00 42.19 187 PRO A O 1
ATOM 1520 N N . ALA A 1 188 ? -23.199 -13.959 -30.767 1.00 40.00 188 ALA A N 1
ATOM 1521 C CA . ALA A 1 188 ? -22.919 -15.361 -31.122 1.00 40.00 188 ALA A CA 1
ATOM 1522 C C . ALA A 1 188 ? -21.485 -15.618 -31.656 1.00 40.00 188 ALA A C 1
ATOM 1524 O O . ALA A 1 188 ? -21.145 -15.200 -32.755 1.00 40.00 188 ALA A O 1
ATOM 1525 N N . LEU A 1 189 ? -20.684 -16.336 -30.851 1.00 48.09 189 LEU A N 1
ATOM 1526 C CA . LEU A 1 189 ? -19.837 -17.512 -31.181 1.00 48.09 189 LEU A CA 1
ATOM 1527 C C . LEU A 1 189 ? -19.474 -17.740 -32.676 1.00 48.09 189 LEU A C 1
ATOM 1529 O O . LEU A 1 189 ? -20.380 -17.898 -33.487 1.00 48.09 189 LEU A O 1
ATOM 1533 N N . GLY A 1 190 ? -18.218 -17.934 -33.114 1.00 45.06 190 GLY A N 1
ATOM 1534 C CA . GLY A 1 190 ? -16.902 -18.159 -32.463 1.00 45.06 190 GLY A CA 1
ATOM 1535 C C . GLY A 1 190 ? -16.106 -19.238 -33.253 1.00 45.06 190 GLY A C 1
ATOM 1536 O O . GLY A 1 190 ? -16.591 -19.656 -34.308 1.00 45.06 190 GLY A O 1
ATOM 1537 N N . PRO A 1 191 ? -15.006 -19.837 -32.740 1.00 45.41 191 PRO A N 1
ATOM 1538 C CA . PRO A 1 191 ? -13.928 -19.296 -31.886 1.00 45.41 191 PRO A CA 1
ATOM 1539 C C . PRO A 1 191 ? -12.941 -18.342 -32.640 1.00 45.41 191 PRO A C 1
ATOM 1541 O O . PRO A 1 191 ? -13.452 -17.310 -33.057 1.00 45.41 191 PRO A O 1
ATOM 1544 N N . GLU A 1 192 ? -11.608 -18.462 -32.857 1.00 44.31 192 GLU A N 1
ATOM 1545 C CA . GLU A 1 192 ? -10.561 -19.513 -32.713 1.00 44.31 192 GLU A CA 1
ATOM 1546 C C . GLU A 1 192 ? -9.112 -18.979 -32.508 1.00 44.31 192 GLU A C 1
ATOM 1548 O O . GLU A 1 192 ? -8.755 -17.907 -32.984 1.00 44.31 192 GLU A O 1
ATOM 1553 N N . SER A 1 193 ? -8.257 -19.825 -31.906 1.00 49.38 193 SER A N 1
ATOM 1554 C CA . SER A 1 193 ? -6.767 -19.825 -31.877 1.00 49.38 193 SER A CA 1
ATOM 1555 C C . SER A 1 193 ? -5.923 -18.614 -31.377 1.00 49.38 193 SER A C 1
ATOM 1557 O O . SER A 1 193 ? -5.872 -17.545 -31.971 1.00 49.38 193 SER A O 1
ATOM 1559 N N . SER A 1 194 ? -5.053 -18.920 -30.396 1.00 47.19 194 SER A N 1
ATOM 1560 C CA . SER A 1 194 ? -3.743 -18.300 -30.056 1.00 47.19 194 SER A CA 1
ATOM 1561 C C . SER A 1 194 ? -3.621 -16.871 -29.463 1.00 47.19 194 SER A C 1
ATOM 1563 O O . SER A 1 194 ? -3.369 -15.906 -30.172 1.00 47.19 194 SER A O 1
ATOM 1565 N N . THR A 1 195 ? -3.465 -16.860 -28.125 1.00 39.88 195 THR A N 1
ATOM 1566 C CA . THR A 1 195 ? -2.332 -16.229 -27.390 1.00 39.88 195 THR A CA 1
ATOM 1567 C C . THR A 1 195 ? -2.478 -14.791 -26.840 1.00 39.88 195 THR A C 1
ATOM 1569 O O . THR A 1 195 ? -2.861 -13.863 -27.532 1.00 39.88 195 THR A O 1
ATOM 1572 N N . CYS A 1 196 ? -2.053 -14.625 -25.572 1.00 38.81 196 CYS A N 1
ATOM 1573 C CA . CYS A 1 196 ? -1.870 -13.367 -24.820 1.00 38.81 196 CYS A CA 1
ATOM 1574 C C . CYS A 1 196 ? -3.125 -12.533 -24.481 1.00 38.81 196 CYS A C 1
ATOM 1576 O O . CYS A 1 196 ? -3.236 -11.363 -24.831 1.00 38.81 196 CYS A O 1
ATOM 1578 N N . GLN A 1 197 ? -4.009 -13.103 -23.655 1.00 35.84 197 GLN A N 1
ATOM 1579 C CA . GLN A 1 197 ? -4.960 -12.320 -22.851 1.00 35.84 197 GLN A CA 1
ATOM 1580 C C . GLN A 1 197 ? -4.230 -11.585 -21.711 1.00 35.84 197 GLN A C 1
ATOM 1582 O O . GLN A 1 197 ? -3.424 -12.196 -21.013 1.00 35.84 197 GLN A O 1
ATOM 1587 N N . ASN A 1 198 ? -4.551 -10.307 -21.487 1.00 47.69 198 ASN A N 1
ATOM 1588 C CA . ASN A 1 198 ? -4.129 -9.526 -20.311 1.00 47.69 198 ASN A CA 1
ATOM 1589 C C . ASN A 1 198 ? -5.214 -8.496 -19.916 1.00 47.69 198 ASN A C 1
ATOM 1591 O O . ASN A 1 198 ? -4.942 -7.327 -19.648 1.00 47.69 198 ASN A O 1
ATOM 1595 N N . GLU A 1 199 ? -6.476 -8.930 -19.912 1.00 45.81 199 GLU A N 1
ATOM 1596 C CA . GLU A 1 199 ? -7.609 -8.112 -19.473 1.00 45.81 199 GLU A CA 1
ATOM 1597 C C . GLU A 1 199 ? -7.722 -8.147 -17.939 1.00 45.81 199 GLU A C 1
ATOM 1599 O O . GLU A 1 199 ? -8.102 -9.160 -17.352 1.00 45.81 199 GLU A O 1
ATOM 1604 N N . ILE A 1 200 ? -7.375 -7.043 -17.270 1.00 58.84 200 ILE A N 1
ATOM 1605 C CA . ILE A 1 200 ? -7.474 -6.928 -15.807 1.00 58.84 200 ILE A CA 1
ATOM 1606 C C . ILE A 1 200 ? -8.866 -6.401 -15.438 1.00 58.84 200 ILE A C 1
ATOM 1608 O O . ILE A 1 200 ? -9.049 -5.226 -15.115 1.00 58.84 200 ILE A O 1
ATOM 1612 N N . THR A 1 201 ? -9.867 -7.281 -15.480 1.00 52.00 201 THR A N 1
ATOM 1613 C CA . THR A 1 201 ? -11.211 -6.981 -14.972 1.00 52.00 201 THR A CA 1
ATOM 1614 C C . THR A 1 201 ? -11.151 -6.785 -13.448 1.00 52.00 201 THR A C 1
ATOM 1616 O O . THR A 1 201 ? -10.984 -7.744 -12.694 1.00 52.00 201 THR A O 1
ATOM 1619 N N . LEU A 1 202 ? -11.296 -5.545 -12.968 1.00 51.50 202 LEU A N 1
ATOM 1620 C CA . LEU A 1 202 ? -11.297 -5.212 -11.534 1.00 51.50 202 LEU A CA 1
ATOM 1621 C C . LEU A 1 202 ? -12.612 -5.636 -10.854 1.00 51.50 202 LEU A C 1
ATOM 1623 O O . LEU A 1 202 ? -13.480 -4.816 -10.553 1.00 51.50 202 LEU A O 1
ATOM 1627 N N . GLN A 1 203 ? -12.771 -6.939 -10.627 1.00 55.94 203 GLN A N 1
ATOM 1628 C CA . GLN A 1 203 ? -13.951 -7.511 -9.985 1.00 55.94 203 GLN A CA 1
ATOM 1629 C C . GLN A 1 203 ? -13.924 -7.264 -8.465 1.00 55.94 203 GLN A C 1
ATOM 1631 O O . GLN A 1 203 ? -12.976 -7.637 -7.775 1.00 55.94 203 GLN A O 1
ATOM 1636 N N . VAL A 1 204 ? -14.967 -6.612 -7.942 1.00 55.28 204 VAL A N 1
ATOM 1637 C CA . VAL A 1 204 ? -15.064 -6.207 -6.529 1.00 55.28 204 VAL A CA 1
ATOM 1638 C C . VAL A 1 204 ? -15.303 -7.431 -5.626 1.00 55.28 204 VAL A C 1
ATOM 1640 O O . VAL A 1 204 ? -16.294 -8.134 -5.836 1.00 55.28 204 VAL A O 1
ATOM 1643 N N . PRO A 1 205 ? -14.467 -7.684 -4.597 1.00 60.66 205 PRO A N 1
ATOM 1644 C CA . PRO A 1 205 ? -14.693 -8.779 -3.655 1.00 60.66 205 PRO A CA 1
ATOM 1645 C C . PRO A 1 205 ? -15.979 -8.592 -2.839 1.00 60.66 205 PRO A C 1
ATOM 1647 O O . PRO A 1 205 ? -16.184 -7.562 -2.198 1.00 60.66 205 PRO A O 1
ATOM 1650 N N . ASN A 1 206 ? -16.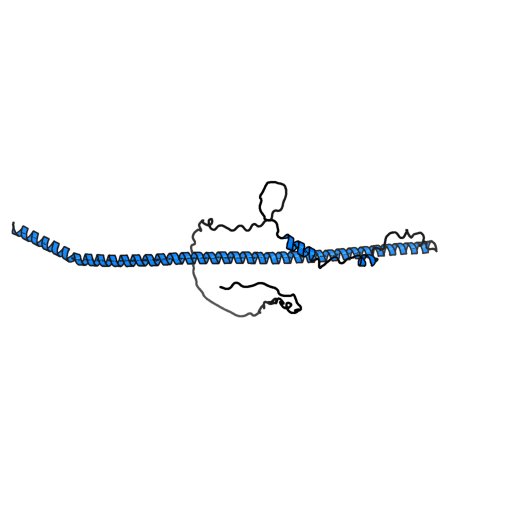838 -9.611 -2.831 1.00 59.69 206 ASN A N 1
ATOM 1651 C CA . ASN A 1 206 ? -18.060 -9.635 -2.030 1.00 59.69 206 ASN A CA 1
ATOM 1652 C C . ASN A 1 206 ? -17.714 -9.948 -0.553 1.00 59.69 206 ASN A C 1
ATOM 1654 O O . ASN A 1 206 ? -17.035 -10.947 -0.304 1.00 59.69 206 ASN A O 1
ATOM 1658 N N . PRO A 1 207 ? -18.185 -9.169 0.443 1.00 53.94 207 PRO A N 1
ATOM 1659 C CA . PRO A 1 207 ? -17.814 -9.348 1.856 1.00 53.94 207 PRO A CA 1
ATOM 1660 C C . PRO A 1 207 ? -18.321 -10.649 2.520 1.00 53.94 207 PRO A C 1
ATOM 1662 O O . PRO A 1 207 ? -18.082 -10.862 3.706 1.00 53.94 207 PRO A O 1
ATOM 1665 N N . SER A 1 208 ? -19.006 -11.532 1.789 1.00 57.00 208 SER A N 1
ATOM 1666 C CA . SER A 1 208 ? -19.696 -12.707 2.347 1.00 57.00 208 SER A CA 1
ATOM 1667 C C . SER A 1 208 ? -18.815 -13.941 2.622 1.00 57.00 208 SER A C 1
ATOM 1669 O O . SER A 1 208 ? -19.292 -14.882 3.256 1.00 57.00 208 SER A O 1
ATOM 1671 N N . GLU A 1 209 ? -17.559 -13.987 2.158 1.00 53.69 209 GLU A N 1
ATOM 1672 C CA . GLU A 1 209 ? -16.768 -15.240 2.134 1.00 53.69 209 GLU A CA 1
ATOM 1673 C C . GLU A 1 209 ? -15.707 -15.385 3.248 1.00 53.69 209 GLU A C 1
ATOM 1675 O O . GLU A 1 209 ? -15.215 -16.486 3.499 1.00 53.69 209 GLU A O 1
ATOM 1680 N N . LEU A 1 210 ? -15.377 -14.322 3.994 1.00 47.50 210 LEU A N 1
ATOM 1681 C CA . LEU A 1 210 ? -14.292 -14.328 4.996 1.00 47.50 210 LEU A CA 1
ATOM 1682 C C . LEU A 1 210 ? -14.695 -14.882 6.383 1.00 47.50 210 LEU A C 1
ATOM 1684 O O . LEU A 1 210 ? -14.347 -14.320 7.421 1.00 47.50 210 LEU A O 1
ATOM 1688 N N . ARG A 1 211 ? -15.391 -16.028 6.436 1.00 44.78 211 ARG A N 1
ATOM 1689 C CA . ARG A 1 211 ? -15.850 -16.659 7.697 1.00 44.78 211 ARG A CA 1
ATOM 1690 C C . ARG A 1 211 ? -15.070 -17.929 8.081 1.00 44.78 211 ARG A C 1
ATOM 1692 O O . ARG A 1 211 ? -15.662 -18.995 8.248 1.00 44.78 211 ARG A O 1
ATOM 1699 N N . ALA A 1 212 ? -13.747 -17.830 8.273 1.00 45.12 212 ALA A N 1
ATOM 1700 C CA . ALA A 1 212 ? -12.910 -18.985 8.649 1.00 45.12 212 ALA A CA 1
ATOM 1701 C C . ALA A 1 212 ? -11.704 -18.694 9.588 1.00 45.12 212 ALA A C 1
ATOM 1703 O O . ALA A 1 212 ? -10.551 -18.781 9.188 1.00 45.12 212 ALA A O 1
ATOM 1704 N N . LYS A 1 213 ? -11.996 -18.501 10.886 1.00 47.97 213 LYS A N 1
ATOM 1705 C CA . LYS A 1 213 ? -11.253 -19.080 12.038 1.00 47.97 213 LYS A CA 1
ATOM 1706 C C . LYS A 1 213 ? -9.720 -18.832 12.177 1.00 47.97 213 LYS A C 1
ATOM 1708 O O . LYS A 1 213 ? -8.928 -19.625 11.666 1.00 47.97 213 LYS A O 1
ATOM 1713 N N . PRO A 1 214 ? -9.284 -17.890 13.041 1.00 52.41 214 PRO A N 1
ATOM 1714 C CA . PRO A 1 214 ? -7.917 -17.854 13.578 1.00 52.41 214 PRO A CA 1
ATOM 1715 C C . PRO A 1 214 ? -7.724 -18.802 14.795 1.00 52.41 214 PRO A C 1
ATOM 1717 O O . PRO A 1 214 ? -8.687 -19.065 15.522 1.00 52.41 214 PRO A O 1
ATOM 1720 N N . PRO A 1 215 ? -6.502 -19.312 15.057 1.00 48.06 215 PRO A N 1
ATOM 1721 C CA . PRO A 1 215 ? -6.132 -19.997 16.303 1.00 48.06 215 PRO A CA 1
ATOM 1722 C C . PRO A 1 215 ? -5.575 -19.031 17.374 1.00 48.06 215 PRO A C 1
ATOM 1724 O O . PRO A 1 215 ? -5.131 -17.929 17.064 1.00 48.06 215 PRO A O 1
ATOM 1727 N N . SER A 1 216 ? -5.589 -19.456 18.642 1.00 54.12 216 SER A N 1
ATOM 1728 C CA . SER A 1 216 ? -5.324 -18.598 19.809 1.00 54.12 216 SER A CA 1
ATOM 1729 C C . SER A 1 216 ? -3.852 -18.237 20.053 1.00 54.12 216 SER A C 1
ATOM 1731 O O . SER A 1 216 ? -2.967 -19.088 19.978 1.00 54.12 216 SER A O 1
ATOM 1733 N N . SER A 1 217 ? -3.620 -16.996 20.488 1.00 39.16 217 SER A N 1
ATOM 1734 C CA . SER A 1 217 ? -2.349 -16.510 21.045 1.00 39.16 217 SER A CA 1
ATOM 1735 C C . SER A 1 217 ? -2.139 -16.953 22.501 1.00 39.16 217 SER A C 1
ATOM 1737 O O . SER A 1 217 ? -3.102 -17.107 23.250 1.00 39.16 217 SER A O 1
ATOM 1739 N N . SER A 1 218 ? -0.880 -17.040 22.943 1.00 49.09 218 SER A N 1
ATOM 1740 C CA . SER A 1 218 ? -0.513 -17.029 24.368 1.00 49.09 218 SER A CA 1
ATOM 1741 C C . SER A 1 218 ? 0.699 -16.124 24.580 1.00 49.09 218 SER A C 1
ATOM 1743 O O . SER A 1 218 ? 1.741 -16.321 23.960 1.00 49.09 218 SER A O 1
ATOM 1745 N N . SER A 1 219 ? 0.554 -15.121 25.441 1.00 51.22 219 SER A N 1
ATOM 1746 C CA . SER A 1 219 ? 1.544 -14.070 25.701 1.00 51.22 219 SER A CA 1
ATOM 1747 C C . SER A 1 219 ? 2.366 -14.332 26.963 1.00 51.22 219 SER A C 1
ATOM 1749 O O . SER A 1 219 ? 1.849 -14.856 27.948 1.00 51.22 219 SER A O 1
ATOM 1751 N N . THR A 1 220 ? 3.606 -13.849 27.007 1.00 53.00 220 THR A N 1
ATOM 1752 C CA . THR A 1 220 ? 4.306 -13.546 28.266 1.00 53.00 220 THR A CA 1
ATOM 1753 C C . THR A 1 220 ? 5.242 -12.367 28.030 1.00 53.00 220 THR A C 1
ATOM 1755 O O . THR A 1 220 ? 6.056 -12.403 27.112 1.00 53.00 220 THR A O 1
ATOM 1758 N N . CYS A 1 221 ? 5.116 -11.329 28.856 1.00 42.62 221 CYS A N 1
ATOM 1759 C CA . CYS A 1 221 ? 5.956 -10.135 28.818 1.00 42.62 221 CYS A CA 1
ATOM 1760 C C . CYS A 1 221 ? 6.771 -10.049 30.112 1.00 42.62 221 CYS A C 1
ATOM 1762 O O . CYS A 1 221 ? 6.226 -10.271 31.192 1.00 42.62 221 CYS A O 1
ATOM 1764 N N . THR A 1 222 ? 8.037 -9.652 30.012 1.00 53.12 222 THR A N 1
ATOM 1765 C CA . THR A 1 222 ? 8.858 -9.230 31.156 1.00 53.12 222 THR A CA 1
ATOM 1766 C C . THR A 1 222 ? 9.719 -8.047 30.739 1.00 53.12 222 THR A C 1
ATOM 1768 O O . THR A 1 222 ? 10.601 -8.198 29.896 1.00 53.12 222 THR A O 1
ATOM 1771 N N . ASP A 1 223 ? 9.450 -6.891 31.337 1.00 39.03 223 ASP A N 1
ATOM 1772 C CA . ASP A 1 223 ? 10.280 -5.688 31.262 1.00 39.03 223 ASP A CA 1
ATOM 1773 C C . ASP A 1 223 ? 11.282 -5.667 32.432 1.00 39.03 223 ASP A C 1
ATOM 1775 O O . ASP A 1 223 ? 10.973 -6.145 33.528 1.00 39.03 223 ASP A O 1
ATOM 1779 N N . SER A 1 224 ? 12.488 -5.148 32.194 1.00 52.34 224 SER A N 1
ATOM 1780 C CA . SER A 1 224 ? 13.525 -4.856 33.197 1.00 52.34 224 SER A CA 1
ATOM 1781 C C . SER A 1 224 ? 14.664 -4.044 32.566 1.00 52.34 224 SER A C 1
ATOM 1783 O O . SER A 1 224 ? 15.472 -4.570 31.803 1.00 52.34 224 SER A O 1
ATOM 1785 N N . ALA A 1 225 ? 14.752 -2.760 32.911 1.00 38.00 225 ALA A N 1
ATOM 1786 C CA . ALA A 1 225 ? 15.816 -1.855 32.460 1.00 38.00 225 ALA A CA 1
ATOM 1787 C C . ALA A 1 225 ? 17.162 -2.089 33.185 1.00 38.00 225 ALA A C 1
ATOM 1789 O O . ALA A 1 225 ? 17.158 -2.668 34.272 1.00 38.00 225 ALA A O 1
ATOM 1790 N N . THR A 1 226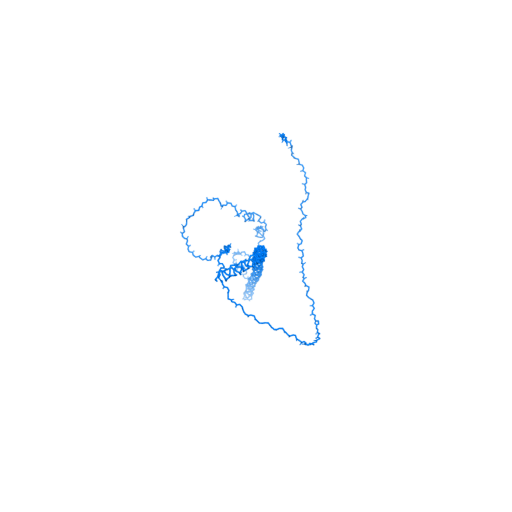 ? 18.280 -1.536 32.661 1.00 47.03 226 THR A N 1
ATOM 1791 C CA . THR A 1 226 ? 19.333 -0.793 33.425 1.00 47.03 226 THR A CA 1
ATOM 1792 C C . THR A 1 226 ? 20.625 -0.541 32.604 1.00 47.03 226 THR A C 1
ATOM 1794 O O . THR A 1 226 ? 21.366 -1.489 32.381 1.00 47.03 226 THR A O 1
ATOM 1797 N N . ARG A 1 227 ? 20.943 0.748 32.323 1.00 42.31 227 ARG A N 1
ATOM 1798 C CA . ARG A 1 227 ? 22.306 1.358 32.161 1.00 42.31 227 ARG A CA 1
ATOM 1799 C C . ARG A 1 227 ? 23.215 0.890 30.993 1.00 42.31 227 ARG A C 1
ATOM 1801 O O . ARG A 1 227 ? 22.980 -0.160 30.419 1.00 42.31 227 ARG A O 1
ATOM 1808 N N . ASP A 1 228 ? 24.279 1.600 30.578 1.00 42.59 228 ASP A N 1
ATOM 1809 C CA . ASP A 1 228 ? 24.821 2.971 30.823 1.00 42.59 228 ASP A CA 1
ATOM 1810 C C . ASP A 1 228 ? 25.806 3.334 29.666 1.00 42.59 228 ASP A C 1
ATOM 1812 O O . ASP A 1 228 ? 26.272 2.406 29.010 1.00 42.59 228 ASP A O 1
ATOM 1816 N N . ILE A 1 229 ? 26.234 4.615 29.529 1.00 43.91 229 ILE A N 1
ATOM 1817 C CA . ILE A 1 229 ? 27.502 5.077 28.856 1.00 43.91 229 ILE A CA 1
ATOM 1818 C C . ILE A 1 229 ? 27.585 4.888 27.306 1.00 43.91 229 ILE A C 1
ATOM 1820 O O . ILE A 1 229 ? 27.148 3.876 26.781 1.00 43.91 229 ILE A O 1
ATOM 1824 N N . SER A 1 230 ? 28.188 5.759 26.471 1.00 47.41 230 SER A N 1
ATOM 1825 C CA . SER A 1 230 ? 28.585 7.189 26.534 1.00 47.41 230 SER A CA 1
ATOM 1826 C C . SER A 1 230 ? 28.911 7.708 25.102 1.00 47.41 230 SER A C 1
ATOM 1828 O O . SER A 1 230 ? 29.065 6.908 24.187 1.00 47.41 230 SER A O 1
ATOM 1830 N N . GLU A 1 231 ? 29.036 9.034 24.942 1.00 45.59 231 GLU A N 1
ATOM 1831 C CA . GLU A 1 231 ? 29.771 9.791 23.894 1.00 45.59 231 GLU A CA 1
ATOM 1832 C C . GLU A 1 231 ? 29.610 9.488 22.378 1.00 45.59 231 GLU A C 1
ATOM 1834 O O . GLU A 1 231 ? 30.206 8.568 21.832 1.00 45.59 231 GLU A O 1
ATOM 1839 N N . GLY A 1 232 ? 29.037 10.471 21.664 1.00 42.06 232 GLY A N 1
ATOM 1840 C CA . GLY A 1 232 ? 29.806 11.250 20.671 1.00 42.06 232 GLY A CA 1
ATOM 1841 C C . GLY A 1 232 ? 29.765 10.842 19.186 1.00 42.06 232 GLY A C 1
ATOM 1842 O O . GLY A 1 232 ? 30.451 9.916 18.770 1.00 42.06 232 GLY A O 1
ATOM 1843 N N . GLY A 1 233 ? 29.090 11.650 18.354 1.00 49.00 233 GLY A N 1
ATOM 1844 C CA . GLY A 1 233 ? 29.234 11.610 16.889 1.00 49.00 233 GLY A CA 1
ATOM 1845 C C . GLY A 1 233 ? 28.194 12.441 16.122 1.00 49.00 233 GLY A C 1
ATOM 1846 O O . GLY A 1 233 ? 27.043 12.034 16.010 1.00 49.00 233 GLY A O 1
ATOM 1847 N N . GLU A 1 234 ? 28.601 13.586 15.566 1.00 45.06 234 GLU A N 1
ATOM 1848 C CA . GLU A 1 234 ? 27.919 14.211 14.412 1.00 45.06 234 GLU A CA 1
ATOM 1849 C C . GLU A 1 234 ? 28.241 13.405 13.126 1.00 45.06 234 GLU A C 1
ATOM 1851 O O . GLU A 1 234 ? 29.145 12.572 13.155 1.00 45.06 234 GLU A O 1
ATOM 1856 N N . SER A 1 235 ? 27.606 13.523 11.955 1.00 50.53 235 SER A N 1
ATOM 1857 C CA . SER A 1 235 ? 26.797 14.556 11.267 1.00 50.53 235 SER A CA 1
ATOM 1858 C C . SER A 1 235 ? 26.148 13.859 10.027 1.00 50.53 235 SER A C 1
ATOM 1860 O O . SER A 1 235 ? 26.428 12.672 9.829 1.00 50.53 235 SER A O 1
ATOM 1862 N N . PRO A 1 236 ? 25.422 14.510 9.086 1.00 50.88 236 PRO A N 1
ATOM 1863 C CA . PRO A 1 236 ? 24.652 15.758 9.121 1.00 50.88 236 PRO A CA 1
ATOM 1864 C C . PRO A 1 236 ? 23.196 15.575 8.583 1.00 50.88 236 PRO A C 1
ATOM 1866 O O . PRO A 1 236 ? 22.717 14.465 8.363 1.00 50.88 236 PRO A O 1
ATOM 1869 N N . VAL A 1 237 ? 22.483 16.685 8.351 1.00 49.09 237 VAL A N 1
ATOM 1870 C CA . VAL A 1 237 ? 21.116 16.749 7.784 1.00 49.09 237 VAL A CA 1
ATOM 1871 C C . VAL A 1 237 ? 21.076 16.416 6.282 1.00 49.09 237 VAL A C 1
ATOM 1873 O O . VAL A 1 237 ? 21.941 16.858 5.529 1.00 49.09 237 VAL A O 1
ATOM 1876 N N . VAL A 1 238 ? 20.013 15.735 5.835 1.00 63.22 238 VAL A N 1
ATOM 1877 C CA . VAL A 1 238 ? 19.595 15.675 4.420 1.00 63.22 238 VAL A CA 1
ATOM 1878 C C . VAL A 1 238 ? 18.375 16.576 4.232 1.00 63.22 238 VAL A C 1
ATOM 1880 O O . VAL A 1 238 ? 17.340 16.348 4.855 1.00 63.22 238 VAL A O 1
ATOM 1883 N N . GLN A 1 239 ? 18.492 17.593 3.380 1.00 51.66 239 GLN A N 1
ATOM 1884 C CA . GLN A 1 239 ? 17.343 18.370 2.911 1.00 51.66 239 GLN A CA 1
ATOM 1885 C C . GLN A 1 239 ? 16.656 17.598 1.778 1.00 51.66 239 GLN A C 1
ATOM 1887 O O . GLN A 1 239 ? 17.335 17.053 0.910 1.00 51.66 239 GLN A O 1
ATOM 1892 N N . SER A 1 240 ? 15.325 17.539 1.798 1.00 67.50 240 SER A N 1
ATOM 1893 C CA . SER A 1 240 ? 14.535 17.150 0.624 1.00 67.50 240 SER A CA 1
ATOM 1894 C C . SER A 1 240 ? 14.104 18.422 -0.094 1.00 67.50 240 SER A C 1
ATOM 1896 O O . SER A 1 240 ? 13.761 19.397 0.570 1.00 67.50 240 SER A O 1
ATOM 1898 N N . ASP A 1 241 ? 14.176 18.406 -1.419 1.00 75.88 241 ASP A N 1
ATOM 1899 C CA . ASP A 1 241 ? 13.795 19.522 -2.282 1.00 75.88 241 ASP A CA 1
ATOM 1900 C C . ASP A 1 241 ? 12.371 19.289 -2.808 1.00 75.88 241 ASP A C 1
ATOM 1902 O O . ASP A 1 241 ? 12.018 18.150 -3.133 1.00 75.88 241 ASP A O 1
ATOM 1906 N N . GLU A 1 242 ? 11.546 20.334 -2.859 1.00 73.38 242 GLU A N 1
ATOM 1907 C CA . GLU A 1 242 ? 10.144 20.252 -3.290 1.00 73.38 242 GLU A CA 1
ATOM 1908 C C . GLU A 1 242 ? 9.798 21.382 -4.273 1.00 73.38 242 GLU A C 1
ATOM 1910 O O . GLU A 1 242 ? 9.454 22.496 -3.887 1.00 73.38 242 GLU A O 1
ATOM 1915 N N . GLU A 1 243 ? 9.896 21.094 -5.577 1.00 67.12 243 GLU A N 1
ATOM 1916 C CA . GLU A 1 243 ? 9.471 22.028 -6.627 1.00 67.12 243 GLU A CA 1
ATOM 1917 C C . GLU A 1 243 ? 7.939 22.058 -6.763 1.00 67.12 243 GLU A C 1
ATOM 1919 O O . GLU A 1 243 ? 7.295 21.091 -7.183 1.00 67.12 243 GLU A O 1
ATOM 1924 N N . GLU A 1 244 ? 7.349 23.206 -6.432 1.00 66.31 244 GLU A N 1
ATOM 1925 C CA . GLU A 1 244 ? 5.922 23.484 -6.583 1.00 66.31 244 GLU A CA 1
ATOM 1926 C C . GLU A 1 244 ? 5.592 23.833 -8.048 1.00 66.31 244 GLU A C 1
ATOM 1928 O O . GLU A 1 244 ? 5.834 24.948 -8.512 1.00 66.31 244 GLU A O 1
ATOM 1933 N N . VAL A 1 245 ? 5.037 22.874 -8.799 1.00 67.50 245 VAL A N 1
ATOM 1934 C CA . VAL A 1 245 ? 4.697 23.061 -10.223 1.00 67.50 245 VAL A CA 1
ATOM 1935 C C . VAL A 1 245 ? 3.472 23.970 -10.382 1.00 67.50 245 VAL A C 1
ATOM 1937 O O . VAL A 1 245 ? 2.325 23.520 -10.360 1.00 67.50 245 VAL A O 1
ATOM 1940 N N . GLN A 1 246 ? 3.725 25.263 -10.573 1.00 60.59 246 GLN A N 1
ATOM 1941 C CA . GLN A 1 246 ? 2.703 26.267 -10.866 1.00 60.59 246 GLN A CA 1
ATOM 1942 C C . GLN A 1 246 ? 2.215 26.131 -12.318 1.00 60.59 246 GLN A C 1
ATOM 1944 O O . GLN A 1 246 ? 3.006 26.150 -13.259 1.00 60.59 246 GLN A O 1
ATOM 1949 N N . VAL A 1 247 ? 0.899 25.991 -12.507 1.00 60.75 247 VAL A N 1
ATOM 1950 C CA . VAL A 1 247 ? 0.262 25.899 -13.833 1.00 60.75 247 VAL A CA 1
ATOM 1951 C C . VAL A 1 247 ? -0.254 27.266 -14.291 1.00 60.75 247 VAL A C 1
ATOM 1953 O O . VAL A 1 247 ? -1.288 27.748 -13.820 1.00 60.75 247 VAL A O 1
ATOM 1956 N N . ASP A 1 248 ? 0.468 27.888 -15.226 1.00 55.56 248 ASP A N 1
ATOM 1957 C CA . ASP A 1 248 ? 0.152 29.207 -15.789 1.00 55.56 248 ASP A CA 1
ATOM 1958 C C . ASP A 1 248 ? -1.241 29.246 -16.442 1.00 55.56 248 ASP A C 1
ATOM 1960 O O . ASP A 1 248 ? -1.450 28.855 -17.590 1.00 55.56 248 ASP A O 1
ATOM 1964 N N . THR A 1 249 ? -2.219 29.766 -15.700 1.00 54.50 249 THR A N 1
ATOM 1965 C CA . THR A 1 249 ? -3.623 29.873 -16.129 1.00 54.50 249 THR A CA 1
ATOM 1966 C C . THR A 1 249 ? -3.931 31.322 -16.531 1.00 54.50 249 THR A C 1
ATOM 1968 O O . THR A 1 249 ? -4.774 31.989 -15.933 1.00 54.50 249 THR A O 1
ATOM 1971 N N . ALA A 1 250 ? -3.176 31.849 -17.504 1.00 46.28 250 ALA A N 1
ATOM 1972 C CA . ALA A 1 250 ? -3.027 33.296 -17.717 1.00 46.28 250 ALA A CA 1
ATOM 1973 C C . ALA A 1 250 ? -3.166 33.777 -19.181 1.00 46.28 250 ALA A C 1
ATOM 1975 O O . ALA A 1 250 ? -2.476 34.709 -19.594 1.00 46.28 250 ALA A O 1
ATOM 1976 N N . LEU A 1 251 ? -4.063 33.185 -19.985 1.00 48.56 251 LEU A N 1
ATOM 1977 C CA . LEU A 1 251 ? -4.291 33.633 -21.373 1.00 48.56 251 LEU A CA 1
ATOM 1978 C C . LEU A 1 251 ? -5.757 33.489 -21.840 1.00 48.56 251 LEU A C 1
ATOM 1980 O O . LEU A 1 251 ? -6.064 32.786 -22.796 1.00 48.56 251 LEU A O 1
ATOM 1984 N N . ALA A 1 252 ? -6.679 34.168 -21.145 1.00 47.03 252 ALA A N 1
ATOM 1985 C CA . ALA A 1 252 ? -8.124 34.106 -21.416 1.00 47.03 252 ALA A CA 1
ATOM 1986 C C . ALA A 1 252 ? -8.841 35.474 -21.306 1.00 47.03 252 ALA A C 1
ATOM 1988 O O . ALA A 1 252 ? -9.955 35.568 -20.792 1.00 47.03 252 ALA A O 1
ATOM 1989 N N . THR A 1 253 ? -8.217 36.558 -21.785 1.00 42.72 253 THR A N 1
ATOM 1990 C CA . THR A 1 253 ? -8.827 37.905 -21.806 1.00 42.72 253 THR A CA 1
ATOM 1991 C C . THR A 1 253 ? -8.475 38.698 -23.065 1.00 42.72 253 THR A C 1
ATOM 1993 O O . THR A 1 253 ? -7.345 38.647 -23.537 1.00 42.72 253 THR A O 1
ATOM 1996 N N . SER A 1 254 ? -9.438 39.513 -23.518 1.00 40.06 254 SER A N 1
ATOM 1997 C CA . SER A 1 254 ? -9.441 40.400 -24.701 1.00 40.06 254 SER A CA 1
ATOM 1998 C C . SER A 1 254 ? -9.600 39.736 -26.080 1.00 40.06 254 SER A C 1
ATOM 2000 O O . SER A 1 254 ? -8.645 39.277 -26.687 1.00 40.06 254 SER A O 1
ATOM 2002 N N . HIS A 1 255 ? -10.828 39.773 -26.613 1.00 44.41 255 HIS A N 1
ATOM 2003 C CA . HIS A 1 255 ? -11.173 40.695 -27.707 1.00 44.41 255 HIS A CA 1
ATOM 2004 C C . HIS A 1 255 ? -12.698 40.748 -27.922 1.00 44.41 255 HIS A C 1
ATOM 2006 O O . HIS A 1 255 ? -13.295 39.888 -28.561 1.00 44.41 255 HIS A O 1
ATOM 2012 N N . THR A 1 256 ? -13.339 41.785 -27.384 1.00 40.91 256 THR A N 1
ATOM 2013 C CA . THR A 1 256 ? -14.689 42.202 -27.788 1.00 40.91 256 THR A CA 1
ATOM 2014 C C . THR A 1 256 ? -14.619 42.970 -29.104 1.00 40.91 256 THR A C 1
ATOM 2016 O O . THR A 1 256 ? -13.826 43.907 -29.167 1.00 40.91 256 THR A O 1
ATOM 2019 N N . ASP A 1 257 ? -15.481 42.669 -30.084 1.00 46.16 257 ASP A N 1
ATOM 2020 C CA . ASP A 1 257 ? -16.333 43.706 -30.698 1.00 46.16 257 ASP A CA 1
ATOM 2021 C C . ASP A 1 257 ? -17.407 43.192 -31.684 1.00 46.16 257 ASP A C 1
ATOM 2023 O O . ASP A 1 257 ? -17.270 42.141 -32.302 1.00 46.16 257 ASP A O 1
ATOM 2027 N N . ARG A 1 258 ? -18.442 44.032 -31.856 1.00 45.12 258 ARG A N 1
ATOM 2028 C CA . ARG A 1 258 ? -19.455 44.085 -32.940 1.00 45.12 258 ARG A CA 1
ATOM 2029 C C . ARG A 1 258 ? -20.419 42.901 -33.215 1.00 45.12 258 ARG A C 1
ATOM 2031 O O . ARG A 1 258 ? -20.234 42.104 -34.125 1.00 45.12 258 ARG A O 1
ATOM 2038 N N . GLU A 1 259 ? -21.611 43.063 -32.628 1.00 43.22 259 GLU A N 1
ATOM 2039 C CA . GLU A 1 259 ? -22.850 43.413 -33.370 1.00 43.22 259 GLU A CA 1
ATOM 2040 C C . GLU A 1 259 ? -23.601 42.330 -34.183 1.00 43.22 259 GLU A C 1
ATOM 2042 O O . GLU A 1 259 ? -23.342 42.110 -35.365 1.00 43.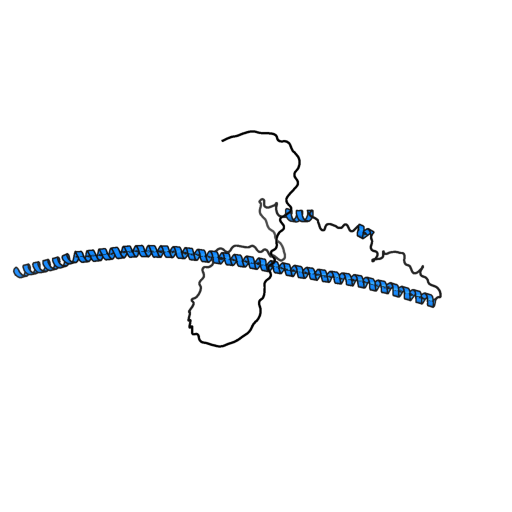22 259 GLU A O 1
ATOM 2047 N N . ALA A 1 260 ? -24.684 41.814 -33.584 1.00 50.69 260 ALA A N 1
ATOM 2048 C CA . ALA A 1 260 ? -25.864 41.289 -34.281 1.00 50.69 260 ALA A CA 1
ATOM 2049 C C . ALA A 1 260 ? -27.160 41.744 -33.564 1.00 50.69 260 ALA A C 1
ATOM 2051 O O . ALA A 1 260 ? -27.162 41.992 -32.359 1.00 50.69 260 ALA A O 1
ATOM 2052 N N . THR A 1 261 ? -28.243 41.911 -34.325 1.00 50.91 261 THR A N 1
ATOM 2053 C CA . THR A 1 261 ? -29.515 42.564 -33.943 1.00 50.91 261 THR A CA 1
ATOM 2054 C C . THR A 1 261 ? -30.419 41.757 -32.991 1.00 50.91 261 THR A C 1
ATOM 2056 O O . THR A 1 261 ? -30.523 40.546 -33.181 1.00 50.91 261 THR A O 1
ATOM 2059 N N . PRO A 1 262 ? -31.168 42.405 -32.070 1.00 50.91 262 PRO A N 1
ATOM 2060 C CA . PRO A 1 262 ? -32.201 41.760 -31.251 1.00 50.91 262 PRO A CA 1
ATOM 2061 C C . PRO A 1 262 ? -33.631 41.907 -31.819 1.00 50.91 262 PRO A C 1
ATOM 2063 O O . PRO A 1 262 ? -34.039 43.003 -32.198 1.00 50.91 262 PRO A O 1
ATOM 2066 N N . ASP A 1 263 ? -34.387 40.807 -31.796 1.00 53.88 263 ASP A N 1
ATOM 2067 C CA . ASP A 1 263 ? -35.847 40.665 -31.984 1.00 53.88 263 ASP A CA 1
ATOM 2068 C C . ASP A 1 263 ? -36.196 39.218 -31.547 1.00 53.88 263 ASP A C 1
ATOM 2070 O O . ASP A 1 263 ? -35.374 38.329 -31.773 1.00 53.88 263 ASP A O 1
ATOM 2074 N N . GLY A 1 264 ? -37.304 38.844 -30.901 1.00 51.00 264 GLY A N 1
ATOM 2075 C CA . GLY A 1 264 ? -38.442 39.559 -30.309 1.00 51.00 264 GLY A CA 1
ATOM 2076 C C . GLY A 1 264 ? -39.417 38.508 -29.721 1.00 51.00 264 GLY A C 1
ATOM 2077 O O . GLY A 1 264 ? -39.503 37.407 -30.263 1.00 51.00 264 GLY A O 1
ATOM 2078 N N . GLY A 1 265 ? -40.105 38.795 -28.606 1.00 60.97 265 GLY A N 1
ATOM 2079 C CA . GLY A 1 265 ? -40.991 37.841 -27.897 1.00 60.97 265 GLY A CA 1
ATOM 2080 C C . GLY A 1 265 ? -40.679 37.768 -26.389 1.00 60.97 265 GLY A C 1
ATOM 2081 O O . GLY A 1 265 ? -39.641 37.226 -26.024 1.00 60.97 265 GLY A O 1
ATOM 2082 N N . GLU A 1 266 ? -41.377 38.445 -25.471 1.00 63.59 266 GLU A N 1
ATOM 2083 C CA . GLU A 1 266 ? -42.815 38.436 -25.096 1.00 63.59 266 GLU A CA 1
ATOM 2084 C C . GLU A 1 266 ? -43.145 37.464 -23.936 1.00 63.59 266 GLU A C 1
ATOM 2086 O O . GLU A 1 266 ? -43.364 36.272 -24.122 1.00 63.59 266 GLU A O 1
ATOM 2091 N N . ASP A 1 267 ? -43.162 38.049 -22.733 1.00 61.72 267 ASP A N 1
ATOM 2092 C CA . ASP A 1 267 ? -44.001 37.813 -21.547 1.00 61.72 267 ASP A CA 1
ATOM 2093 C C . ASP A 1 267 ? -44.611 36.429 -21.231 1.00 61.72 267 ASP A C 1
ATOM 2095 O O . ASP A 1 267 ? -45.486 35.904 -21.922 1.00 61.72 267 ASP A O 1
ATOM 2099 N N . SER A 1 268 ? -44.344 35.968 -20.003 1.00 75.44 268 SER A N 1
ATOM 2100 C CA . SER A 1 268 ? -45.366 35.402 -19.101 1.00 75.44 268 SER A CA 1
ATOM 2101 C C . SER A 1 268 ? -44.918 35.554 -17.641 1.00 75.44 268 SER A C 1
ATOM 2103 O O . SER A 1 268 ? -43.823 35.126 -17.287 1.00 75.44 268 SER A O 1
ATOM 2105 N N . ASP A 1 269 ? -45.761 36.174 -16.814 1.00 69.94 269 ASP A N 1
ATOM 2106 C CA . ASP A 1 269 ? -45.468 36.606 -15.434 1.00 69.94 269 ASP A CA 1
ATOM 2107 C C . ASP A 1 269 ? -46.294 35.798 -14.408 1.00 69.94 269 ASP A C 1
ATOM 2109 O O . ASP A 1 269 ? -47.447 35.446 -14.692 1.00 69.94 269 ASP A O 1
ATOM 2113 N N . SER A 1 270 ? -45.718 35.460 -13.243 1.00 65.38 270 SER A N 1
ATOM 2114 C CA . SER A 1 270 ? -46.356 34.713 -12.127 1.00 65.38 270 SER A CA 1
ATOM 2115 C C . SER A 1 270 ? -45.530 34.739 -10.837 1.00 65.38 270 SER A C 1
ATOM 2117 O O . SER A 1 270 ? -44.328 34.405 -10.912 1.00 65.38 270 SER A O 1
#

Secondary structure (DSSP, 8-state):
-HHHHHHHHHHHHHHHHHHHHHHHHHHHHHHHHHHHHHHHHHHHHHHHHHHHHHHHHHHHHHHHHHHHHHHHHHHHHHHHHHHHHHHHHHHHHHHHHHHHHHHHHHHHHHHHHHHHHHHHHHHHHHHHHHHHSS--TTTS---S-S--TTS--HHHHHS-----TT-HHHHHHHHHTT-S---S------------------PPPPTTS----PPPP---------------------PPP-----------------------------